Protein AF-A0A0M0JD81-F1 (afdb_monomer_lite)

Organism: NCBI:txid1460289

Foldseek 3Di:
DDDPDDPPDPADDQDPLQDADPVSCLPQAAPVSLVSLQVNFAADDQPAQVHKFWKFKDFDCHDDCSVVVLCCQAPVQDNLWHFTGWIGHNFKTFTDTADCDAFPVRDHSPCVPPVVVVVVVVVVVVVCVVDVVSVVVVVVVVVVPPPDDDDDDDDDDDDDDDDDDPDDPDPDPPPRTQMWTWDWAQDPVNGHTWIKTWSLPPPVVPDDPVQNPDVVRVVQFTKMWTWGDSHVQKIKIFIFGNNVVGSVPTGIMIIGTTD

Structure (mmCIF, N/CA/C/O backbone):
data_AF-A0A0M0JD81-F1
#
_entry.id   AF-A0A0M0JD81-F1
#
loop_
_atom_site.group_PDB
_atom_site.id
_atom_site.type_symbol
_atom_site.label_atom_id
_atom_site.label_alt_id
_atom_site.label_comp_id
_atom_site.label_asym_id
_atom_site.label_entity_id
_atom_site.label_seq_id
_atom_site.pdbx_PDB_ins_code
_atom_site.Cartn_x
_atom_site.Cartn_y
_atom_site.Cartn_z
_atom_site.occupancy
_atom_site.B_iso_or_equiv
_atom_site.auth_seq_id
_atom_site.auth_comp_id
_atom_site.auth_asym_id
_atom_site.auth_atom_id
_atom_site.pdbx_PDB_model_num
ATOM 1 N N . MET A 1 1 ? -14.192 -37.277 -4.641 1.00 42.03 1 MET A N 1
ATOM 2 C CA . MET A 1 1 ? -14.264 -35.865 -4.210 1.00 42.03 1 MET A CA 1
ATOM 3 C C . MET A 1 1 ? -13.196 -35.701 -3.147 1.00 42.03 1 MET A C 1
ATOM 5 O O . MET A 1 1 ? -13.291 -36.377 -2.138 1.00 42.03 1 MET A O 1
ATOM 9 N N . GLY A 1 2 ? -12.109 -34.987 -3.443 1.00 43.81 2 GLY A N 1
ATOM 10 C CA . GLY A 1 2 ? -11.013 -34.808 -2.489 1.00 43.81 2 GLY A CA 1
ATOM 11 C C . GLY A 1 2 ? -11.342 -33.657 -1.552 1.00 43.81 2 GLY A C 1
ATOM 12 O O . GLY A 1 2 ? -11.622 -32.561 -2.038 1.00 43.81 2 GLY A O 1
ATOM 13 N N . ASP A 1 3 ? -11.326 -33.913 -0.247 1.00 43.62 3 ASP A N 1
ATOM 14 C CA . ASP A 1 3 ? -11.437 -32.874 0.772 1.00 43.62 3 ASP A CA 1
ATOM 15 C C . ASP A 1 3 ? -10.314 -31.861 0.552 1.00 43.62 3 ASP A C 1
ATOM 17 O O . ASP A 1 3 ? -9.129 -32.147 0.738 1.00 43.62 3 ASP A O 1
ATOM 21 N N . GLY A 1 4 ? -10.689 -30.676 0.069 1.00 41.25 4 GLY A N 1
ATOM 22 C CA . GLY A 1 4 ? -9.779 -29.555 -0.088 1.00 41.25 4 GLY A CA 1
ATOM 23 C C . GLY A 1 4 ? -9.270 -29.161 1.290 1.00 41.25 4 GLY A C 1
ATOM 24 O O . GLY A 1 4 ? -9.956 -28.443 2.010 1.00 41.25 4 GLY A O 1
ATOM 25 N N . GLY A 1 5 ? -8.094 -29.671 1.661 1.00 40.34 5 GLY A N 1
ATOM 26 C CA . GLY A 1 5 ? -7.470 -29.438 2.956 1.00 40.34 5 GLY A CA 1
ATOM 27 C C . GLY A 1 5 ? -7.382 -27.946 3.260 1.00 40.34 5 GLY A C 1
ATOM 28 O O . GLY A 1 5 ? -6.551 -27.224 2.704 1.00 40.34 5 GLY A O 1
ATOM 29 N N . TYR A 1 6 ? -8.252 -27.478 4.151 1.00 46.00 6 TYR A N 1
ATOM 30 C CA . TYR A 1 6 ? -8.156 -26.148 4.722 1.00 46.00 6 TYR A CA 1
ATOM 31 C C . TYR A 1 6 ? -6.953 -26.140 5.662 1.00 46.00 6 TYR A C 1
ATOM 33 O O . TYR A 1 6 ? -6.995 -26.692 6.757 1.00 46.00 6 TYR A O 1
ATOM 41 N N . ILE A 1 7 ? -5.858 -25.511 5.233 1.00 46.59 7 ILE A N 1
ATOM 42 C CA . ILE A 1 7 ? -4.762 -25.178 6.144 1.00 46.59 7 ILE A CA 1
ATOM 43 C C . ILE A 1 7 ? -5.295 -24.101 7.090 1.00 46.59 7 ILE A C 1
ATOM 45 O O . ILE A 1 7 ? -5.398 -22.931 6.715 1.00 46.59 7 ILE A O 1
ATOM 49 N N . VAL A 1 8 ? -5.665 -24.508 8.302 1.00 54.81 8 VAL A N 1
ATOM 50 C CA . VAL A 1 8 ? -6.022 -23.596 9.389 1.00 54.81 8 VAL A CA 1
ATOM 51 C C . VAL A 1 8 ? -4.745 -22.862 9.788 1.00 54.81 8 VAL A C 1
ATOM 53 O O . VAL A 1 8 ? -3.823 -23.466 10.333 1.00 54.81 8 VAL A O 1
ATOM 56 N N . SER A 1 9 ? -4.642 -21.567 9.477 1.00 56.88 9 SER A N 1
ATOM 57 C CA . SER A 1 9 ? -3.534 -20.776 10.011 1.00 56.88 9 SER A CA 1
ATOM 58 C C . SER A 1 9 ? -3.743 -20.613 11.511 1.00 56.88 9 SER A C 1
ATOM 60 O O . SER A 1 9 ? -4.813 -20.172 11.932 1.00 56.88 9 SER A O 1
ATOM 62 N N . SER A 1 10 ? -2.728 -20.938 12.308 1.00 57.19 10 SER A N 1
ATOM 63 C CA . SER A 1 10 ? -2.712 -20.644 13.740 1.00 57.19 10 SER A CA 1
ATOM 64 C C . SER A 1 10 ? -2.983 -19.159 14.004 1.00 57.19 10 SER A C 1
ATOM 66 O O . SER A 1 10 ? -2.681 -18.307 13.160 1.00 57.19 10 SER A O 1
ATOM 68 N N . ALA A 1 11 ? -3.522 -18.844 15.185 1.00 62.81 11 ALA A N 1
ATOM 69 C CA . ALA A 1 11 ? -3.710 -17.464 15.619 1.00 62.81 11 ALA A CA 1
ATOM 70 C C . ALA A 1 11 ? -2.389 -16.682 15.497 1.00 62.81 11 ALA A C 1
ATOM 72 O O . ALA A 1 11 ? -1.324 -17.166 15.884 1.00 62.81 11 ALA A O 1
ATOM 73 N N . PHE A 1 12 ? -2.450 -15.491 14.901 1.00 59.44 12 PHE A N 1
ATOM 74 C CA . PHE A 1 12 ? -1.288 -14.623 14.755 1.00 59.44 12 PHE A CA 1
ATOM 75 C C . PHE A 1 12 ? -0.931 -14.007 16.110 1.00 59.44 12 PHE A C 1
ATOM 77 O O . PHE A 1 12 ? -1.732 -13.259 16.666 1.00 59.44 12 PHE A O 1
ATOM 84 N N . THR A 1 13 ? 0.274 -14.279 16.611 1.00 59.56 13 THR A N 1
ATOM 85 C CA . THR A 1 13 ? 0.830 -13.589 17.781 1.00 59.56 13 THR A CA 1
ATOM 86 C C . THR A 1 13 ? 1.597 -12.353 17.305 1.00 59.56 13 THR A C 1
ATOM 88 O O . THR A 1 13 ? 2.571 -12.517 16.561 1.00 59.56 13 THR A O 1
ATOM 91 N N . PRO A 1 14 ? 1.191 -11.128 17.689 1.00 61.44 14 PRO A N 1
ATOM 92 C CA . PRO A 1 14 ? 1.945 -9.922 17.371 1.00 61.44 14 PRO A CA 1
ATOM 93 C C . PRO A 1 14 ? 3.381 -10.036 17.886 1.00 61.44 14 PRO A C 1
ATOM 95 O O . PRO A 1 14 ? 3.610 -10.395 19.038 1.00 61.44 14 PRO A O 1
ATOM 98 N N . THR A 1 15 ? 4.355 -9.753 17.027 1.00 65.00 15 THR A N 1
ATOM 99 C CA . THR A 1 15 ? 5.776 -9.699 17.414 1.00 65.00 15 THR A CA 1
ATOM 100 C C . THR A 1 15 ? 6.210 -8.251 17.610 1.00 65.00 15 THR A C 1
ATOM 102 O O . THR A 1 15 ? 5.688 -7.387 16.910 1.00 65.00 15 THR A O 1
ATOM 105 N N . ASP A 1 16 ? 7.218 -7.999 18.448 1.00 59.91 16 ASP A N 1
ATOM 106 C CA . ASP A 1 16 ? 7.794 -6.675 18.777 1.00 59.91 16 ASP A CA 1
ATOM 107 C C . ASP A 1 16 ? 8.585 -6.009 17.620 1.00 59.91 16 ASP A C 1
ATOM 109 O O . ASP A 1 16 ? 9.619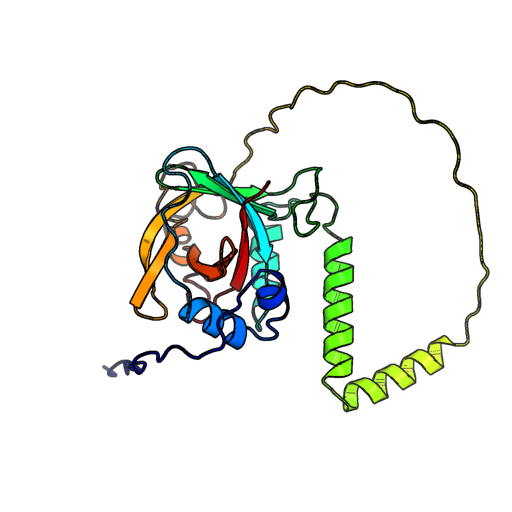 -5.381 17.798 1.00 59.91 16 ASP A O 1
ATOM 113 N N . THR A 1 17 ? 8.151 -6.216 16.375 1.00 67.94 17 THR A N 1
ATOM 114 C CA . THR A 1 17 ? 8.846 -5.769 15.152 1.00 67.94 17 THR A CA 1
ATOM 115 C C . THR A 1 17 ? 7.997 -4.823 14.307 1.00 67.94 17 THR A C 1
ATOM 117 O O . THR A 1 17 ? 8.186 -4.717 13.094 1.00 67.94 17 THR A O 1
ATOM 120 N N . SER A 1 18 ? 7.030 -4.148 14.929 1.00 86.00 18 SER A N 1
ATOM 121 C CA . SER A 1 18 ? 6.240 -3.117 14.255 1.00 86.00 18 SER A CA 1
ATOM 122 C C . SER A 1 18 ? 7.116 -1.895 13.971 1.00 86.00 18 SER A C 1
ATOM 124 O O . SER A 1 18 ? 7.713 -1.367 14.909 1.00 86.00 18 SER A O 1
ATOM 126 N N . PRO A 1 19 ? 7.194 -1.430 12.713 1.00 93.81 19 PRO A N 1
ATOM 127 C CA . PRO A 1 19 ? 7.845 -0.168 12.396 1.00 93.81 19 PRO A CA 1
ATOM 128 C C . PRO A 1 19 ? 7.236 0.981 13.204 1.00 93.81 19 PRO A C 1
ATOM 130 O O . PRO A 1 19 ? 6.038 0.997 13.466 1.00 93.81 19 PRO A O 1
ATOM 133 N N . ARG A 1 20 ? 8.052 1.963 13.573 1.00 94.56 20 ARG A N 1
ATOM 134 C CA . ARG A 1 20 ? 7.627 3.138 14.352 1.00 94.56 20 ARG A CA 1
ATOM 135 C C . ARG A 1 20 ? 7.500 4.398 13.508 1.00 94.56 20 ARG A C 1
ATOM 137 O O . ARG A 1 20 ? 6.871 5.361 13.934 1.00 94.56 20 ARG A O 1
ATOM 144 N N . CYS A 1 21 ? 8.084 4.395 12.315 1.00 95.75 21 CYS A N 1
ATOM 145 C CA . CYS A 1 21 ? 8.062 5.512 11.379 1.00 95.75 21 CYS A CA 1
ATOM 146 C C . CYS A 1 21 ? 8.209 5.029 9.928 1.00 95.75 21 CYS A C 1
ATOM 148 O O . CYS A 1 21 ? 8.402 3.837 9.660 1.00 95.75 21 CYS A O 1
ATOM 150 N N . LEU A 1 22 ? 8.123 5.967 8.981 1.00 96.19 22 LEU A N 1
ATOM 151 C CA . LEU A 1 22 ? 8.255 5.685 7.552 1.00 96.19 22 LEU A CA 1
ATOM 152 C C . LEU A 1 22 ? 9.633 5.109 7.212 1.00 96.19 22 LEU A C 1
ATOM 154 O O . LEU A 1 22 ? 9.728 4.162 6.435 1.00 96.19 22 LEU A O 1
ATOM 158 N N . GLU A 1 23 ? 10.694 5.652 7.803 1.00 95.12 23 GLU A N 1
ATOM 159 C CA . GLU A 1 23 ? 12.074 5.244 7.545 1.00 95.12 23 GLU A CA 1
ATOM 160 C C . GLU A 1 23 ? 12.261 3.755 7.862 1.00 95.12 23 GLU A C 1
ATOM 162 O O . GLU A 1 23 ? 12.793 3.010 7.040 1.00 95.12 23 GLU A O 1
ATOM 167 N N . GLU A 1 24 ? 11.732 3.283 8.993 1.00 94.69 24 GLU A N 1
ATOM 168 C CA . GLU A 1 24 ? 11.781 1.866 9.365 1.00 94.69 24 GLU A CA 1
ATOM 169 C C . GLU A 1 24 ? 11.006 0.983 8.370 1.00 94.69 24 GLU A C 1
ATOM 171 O O . GLU A 1 24 ? 11.530 -0.049 7.939 1.00 94.69 24 GLU A O 1
ATOM 176 N N . VAL A 1 25 ? 9.819 1.408 7.908 1.00 94.88 25 VAL A N 1
ATOM 177 C CA . VAL A 1 25 ? 9.064 0.701 6.849 1.00 94.88 25 VAL A CA 1
ATOM 178 C C . VAL A 1 25 ? 9.893 0.570 5.567 1.00 94.88 25 VAL A C 1
ATOM 180 O O . VAL A 1 25 ? 9.898 -0.483 4.925 1.00 94.88 25 VAL A O 1
ATOM 183 N N . MET A 1 26 ? 10.634 1.616 5.201 1.00 94.25 26 MET A N 1
ATOM 184 C CA . MET A 1 26 ? 11.468 1.637 3.996 1.00 94.25 26 MET A CA 1
ATOM 185 C C . MET A 1 26 ? 12.675 0.693 4.088 1.00 94.25 26 MET A C 1
ATOM 187 O O . MET A 1 26 ? 13.129 0.170 3.064 1.00 94.25 26 MET A O 1
ATOM 191 N N . THR A 1 27 ? 13.160 0.415 5.302 1.00 93.25 27 THR A N 1
ATOM 192 C CA . THR A 1 27 ? 14.261 -0.537 5.537 1.00 93.25 27 THR A CA 1
ATOM 193 C C . THR A 1 27 ? 13.839 -2.008 5.502 1.00 93.25 27 THR A C 1
ATOM 195 O O . THR A 1 27 ? 14.709 -2.884 5.454 1.00 93.25 27 THR A O 1
ATOM 198 N N . LEU A 1 28 ? 12.533 -2.309 5.471 1.00 91.94 28 LEU A N 1
ATOM 199 C CA . LEU A 1 28 ? 12.033 -3.683 5.376 1.00 91.94 28 LEU A CA 1
ATOM 200 C C . LEU A 1 28 ? 12.544 -4.346 4.088 1.00 91.94 28 LEU A C 1
ATOM 202 O O . LEU A 1 28 ? 12.344 -3.853 2.969 1.00 91.94 28 LEU A O 1
ATOM 206 N N . ARG A 1 29 ? 13.232 -5.480 4.248 1.00 89.06 29 ARG A N 1
ATOM 207 C CA . ARG A 1 29 ? 14.041 -6.085 3.178 1.00 89.06 29 ARG A CA 1
ATOM 208 C C . ARG A 1 29 ? 13.274 -7.092 2.345 1.00 89.06 29 ARG A C 1
ATOM 210 O O . ARG A 1 29 ? 13.482 -7.176 1.137 1.00 89.06 29 ARG A O 1
ATOM 217 N N . THR A 1 30 ? 12.385 -7.858 2.968 1.00 92.06 30 THR A N 1
ATOM 218 C CA . THR A 1 30 ? 11.661 -8.936 2.293 1.00 92.06 30 THR A CA 1
ATOM 219 C C . THR A 1 30 ? 10.159 -8.681 2.271 1.00 92.06 30 THR A C 1
ATOM 221 O O . THR A 1 30 ? 9.618 -7.918 3.068 1.00 92.06 30 THR A O 1
ATOM 224 N N . LYS A 1 31 ? 9.445 -9.368 1.368 1.00 93.06 31 LYS A N 1
ATOM 225 C CA . LYS A 1 31 ? 7.974 -9.368 1.385 1.00 93.06 31 LYS A CA 1
ATOM 226 C C . LYS A 1 31 ? 7.436 -9.911 2.715 1.00 93.06 31 LYS A C 1
ATOM 228 O O . LYS A 1 31 ? 6.415 -9.427 3.187 1.00 93.06 31 LYS A O 1
ATOM 233 N N . ALA A 1 32 ? 8.116 -10.890 3.314 1.00 92.38 32 ALA A N 1
ATOM 234 C CA . ALA A 1 32 ? 7.723 -11.453 4.601 1.00 92.38 32 ALA A CA 1
ATOM 235 C C . ALA A 1 32 ? 7.802 -10.409 5.725 1.00 92.38 32 ALA A C 1
ATOM 237 O O . ALA A 1 32 ? 6.882 -10.342 6.535 1.00 92.38 32 ALA A O 1
ATOM 238 N N . ASP A 1 33 ? 8.831 -9.556 5.728 1.00 93.31 33 ASP A N 1
ATOM 239 C CA . ASP A 1 33 ? 8.960 -8.474 6.713 1.00 93.31 33 ASP A CA 1
ATOM 240 C C . ASP A 1 33 ? 7.841 -7.441 6.556 1.00 93.31 33 ASP A C 1
ATOM 242 O O . ASP A 1 33 ? 7.216 -7.060 7.542 1.00 93.31 33 ASP A O 1
ATOM 246 N N . VAL A 1 34 ? 7.512 -7.061 5.314 1.00 94.94 34 VAL A N 1
ATOM 247 C CA . VAL A 1 34 ? 6.386 -6.151 5.041 1.00 94.94 34 VAL A CA 1
ATOM 248 C C . VAL A 1 34 ? 5.056 -6.760 5.478 1.00 94.94 34 VAL A C 1
ATOM 250 O O . VAL A 1 34 ? 4.257 -6.085 6.117 1.00 94.94 34 VAL A O 1
ATOM 253 N N . VAL A 1 35 ? 4.816 -8.041 5.186 1.00 94.38 35 VAL A N 1
ATOM 254 C CA . VAL A 1 35 ? 3.593 -8.733 5.617 1.00 94.38 35 VAL A CA 1
ATOM 255 C C . VAL A 1 35 ? 3.535 -8.871 7.141 1.00 94.38 35 VAL A C 1
ATOM 257 O O . VAL A 1 35 ? 2.454 -8.746 7.710 1.00 94.38 35 VAL A O 1
ATOM 260 N N . ARG A 1 36 ? 4.667 -9.099 7.820 1.00 93.75 36 ARG A N 1
ATOM 261 C CA . ARG A 1 36 ? 4.737 -9.141 9.289 1.00 93.75 36 ARG A CA 1
ATOM 262 C C . ARG A 1 36 ? 4.381 -7.780 9.891 1.00 93.75 36 ARG A C 1
ATOM 264 O O . ARG A 1 36 ? 3.486 -7.722 10.730 1.00 93.75 36 ARG A O 1
ATOM 271 N N . ALA A 1 37 ? 5.003 -6.704 9.406 1.00 95.12 37 ALA A N 1
ATOM 272 C CA . ALA A 1 37 ? 4.691 -5.335 9.816 1.00 95.12 37 ALA A CA 1
ATOM 273 C C . ALA A 1 37 ? 3.214 -4.992 9.562 1.00 95.12 37 ALA A C 1
ATOM 275 O O . ALA A 1 37 ? 2.520 -4.509 10.451 1.00 95.12 37 ALA A O 1
ATOM 276 N N . TRP A 1 38 ? 2.703 -5.332 8.376 1.00 96.38 38 TRP A N 1
ATOM 277 C CA . TRP A 1 38 ? 1.300 -5.139 8.014 1.00 96.38 38 TRP A CA 1
ATOM 278 C C . TRP A 1 38 ? 0.347 -5.894 8.949 1.00 96.38 38 TRP A C 1
ATOM 280 O O . TRP A 1 38 ? -0.635 -5.323 9.416 1.00 96.38 38 TRP A O 1
ATOM 290 N N . ARG A 1 39 ? 0.645 -7.159 9.284 1.00 95.12 39 ARG A N 1
ATOM 291 C CA . ARG A 1 39 ? -0.169 -7.950 10.223 1.00 95.12 39 ARG A CA 1
ATOM 292 C C . ARG A 1 39 ? -0.179 -7.344 11.620 1.00 95.12 39 ARG A C 1
ATOM 294 O O . ARG A 1 39 ? -1.204 -7.415 12.288 1.00 95.12 39 ARG A O 1
ATOM 301 N N . ASN A 1 40 ? 0.917 -6.739 12.061 1.00 94.44 40 ASN A N 1
ATOM 302 C CA . ASN A 1 40 ? 0.956 -6.038 13.340 1.00 94.44 40 ASN A CA 1
ATOM 303 C C . ASN A 1 40 ? 0.163 -4.722 13.340 1.00 94.44 40 ASN A C 1
ATOM 305 O O . ASN A 1 40 ? -0.297 -4.312 14.403 1.00 94.44 40 ASN A O 1
ATOM 309 N N . GLY A 1 41 ? -0.019 -4.093 12.178 1.00 95.62 41 GLY A N 1
ATOM 310 C CA . GLY A 1 41 ? -0.745 -2.834 12.050 1.00 95.62 41 GLY A CA 1
ATOM 311 C C . GLY A 1 41 ? -2.220 -2.911 12.457 1.00 95.62 41 GLY A C 1
ATOM 312 O O . GLY A 1 41 ? -2.818 -3.990 12.576 1.00 95.62 41 GLY A O 1
ATOM 313 N N . ALA A 1 42 ? -2.816 -1.737 12.639 1.00 96.44 42 ALA A N 1
ATOM 314 C CA . ALA A 1 42 ? -4.242 -1.564 12.888 1.00 96.44 42 ALA A CA 1
ATOM 315 C C . ALA A 1 42 ? -4.973 -1.169 11.598 1.00 96.44 42 ALA A C 1
ATOM 317 O O . ALA A 1 42 ? -4.371 -0.664 10.649 1.00 96.44 42 ALA A O 1
ATOM 318 N N . ALA A 1 43 ? -6.285 -1.399 11.540 1.00 97.12 43 ALA A N 1
ATOM 319 C CA . ALA A 1 43 ? -7.089 -0.738 10.519 1.00 97.12 43 ALA A CA 1
ATOM 320 C C . ALA A 1 43 ? -7.037 0.778 10.774 1.00 97.12 43 ALA A C 1
ATOM 322 O O . ALA A 1 43 ? -7.253 1.173 11.920 1.00 97.12 43 ALA A O 1
ATOM 323 N N . PRO A 1 44 ? -6.748 1.610 9.758 1.00 95.19 44 PRO A N 1
ATOM 324 C CA . PRO A 1 44 ? -6.821 3.051 9.935 1.00 95.19 44 PRO A CA 1
ATOM 325 C C . PRO A 1 44 ? -8.281 3.475 10.122 1.00 95.19 44 PRO A C 1
ATOM 327 O O . PRO A 1 44 ? -9.208 2.752 9.732 1.00 95.19 44 PRO A O 1
ATOM 330 N N . GLU A 1 45 ? -8.489 4.679 10.645 1.00 93.19 45 GLU A N 1
ATOM 331 C CA . GLU A 1 45 ? -9.765 5.370 10.460 1.00 93.19 45 GLU A CA 1
ATOM 332 C C . GLU A 1 45 ? -10.054 5.522 8.960 1.00 93.19 45 GLU A C 1
ATOM 334 O O . GLU A 1 45 ? -9.132 5.572 8.142 1.00 93.19 45 GLU A O 1
ATOM 339 N N . LEU A 1 46 ? -11.333 5.544 8.572 1.00 88.69 46 LEU A N 1
ATOM 340 C CA . LEU A 1 46 ? -11.696 5.703 7.164 1.00 88.69 46 LEU A CA 1
ATOM 341 C C . LEU A 1 46 ? -11.223 7.083 6.677 1.00 88.69 46 LEU A C 1
ATOM 343 O O . LEU A 1 46 ? -11.778 8.091 7.118 1.00 88.69 46 LEU A O 1
ATOM 347 N N . PRO A 1 47 ? -10.239 7.154 5.765 1.00 81.38 47 PRO A N 1
ATOM 348 C CA . PRO A 1 47 ? -9.763 8.433 5.262 1.00 81.38 47 PRO A CA 1
ATOM 349 C C . PRO A 1 47 ? -10.843 9.084 4.397 1.00 81.38 47 PRO A C 1
ATOM 351 O O . PRO A 1 47 ? -11.606 8.400 3.709 1.00 81.38 47 PRO A O 1
ATOM 354 N N . GLY A 1 48 ? -10.883 10.412 4.383 1.00 79.00 48 GLY A N 1
ATOM 355 C CA . GLY A 1 48 ? -11.781 11.154 3.503 1.00 79.00 48 GLY A CA 1
ATOM 356 C C . GLY A 1 48 ? -13.168 11.455 4.082 1.00 79.00 48 GLY A C 1
ATOM 357 O O . GLY A 1 48 ? -14.028 11.944 3.349 1.00 79.00 48 GLY A O 1
ATOM 358 N N . GLN A 1 49 ? -13.421 11.153 5.363 1.00 78.94 49 GLN A N 1
ATOM 359 C CA . GLN A 1 49 ? -14.736 11.359 5.988 1.00 78.94 49 GLN A CA 1
ATOM 360 C C . GLN A 1 49 ? -15.142 12.837 6.061 1.00 78.94 49 GLN A C 1
ATOM 362 O O . GLN A 1 49 ? -16.285 13.161 5.748 1.00 78.94 49 GLN A O 1
ATOM 367 N N . ALA A 1 50 ? -14.216 13.723 6.442 1.00 77.94 50 ALA A N 1
ATOM 368 C CA . ALA A 1 50 ? -14.488 15.157 6.574 1.00 77.94 50 ALA A CA 1
ATOM 369 C C . ALA A 1 50 ? -14.230 15.940 5.276 1.00 77.94 50 ALA A C 1
ATOM 371 O O . ALA A 1 50 ? -14.966 16.863 4.941 1.00 77.94 50 ALA A O 1
ATOM 372 N N . GLN A 1 51 ? -13.176 15.580 4.547 1.00 85.19 51 GLN A N 1
ATOM 373 C CA . GLN A 1 51 ? -12.754 16.232 3.308 1.00 85.19 51 GLN A CA 1
ATOM 374 C C . GLN A 1 51 ? -11.893 15.276 2.490 1.00 85.19 51 GLN A C 1
ATOM 376 O O . GLN A 1 51 ? -11.387 14.303 3.036 1.00 85.19 51 GLN A O 1
ATOM 381 N N . ALA A 1 52 ? -11.681 15.562 1.206 1.00 88.88 52 ALA A N 1
ATOM 382 C CA . ALA A 1 52 ? -10.796 14.746 0.384 1.00 88.88 52 ALA A CA 1
ATOM 383 C C . ALA A 1 52 ? -9.373 14.703 0.970 1.00 88.88 52 ALA A C 1
ATOM 385 O O . ALA A 1 52 ? -8.764 15.743 1.218 1.00 88.88 52 ALA A O 1
ATOM 386 N N . GLU A 1 53 ? -8.828 13.502 1.156 1.00 93.06 53 GLU A N 1
ATOM 387 C CA . GLU A 1 53 ? -7.485 13.307 1.700 1.00 93.06 53 GLU A CA 1
ATOM 388 C C . GLU A 1 53 ? -6.541 12.767 0.637 1.00 93.06 53 GLU A C 1
ATOM 390 O O . GLU A 1 53 ? -6.800 11.750 -0.012 1.00 93.06 53 GLU A O 1
ATOM 395 N N . VAL A 1 54 ? -5.421 13.457 0.456 1.00 93.50 54 VAL A N 1
ATOM 396 C CA . VAL A 1 54 ? -4.425 13.124 -0.554 1.00 93.50 54 VAL A CA 1
ATOM 397 C C . VAL A 1 54 ? -3.293 12.352 0.103 1.00 93.50 54 VAL A C 1
ATOM 399 O O . VAL A 1 54 ? -2.738 12.775 1.110 1.00 93.50 54 VAL A O 1
ATOM 402 N N . TYR A 1 55 ? -2.934 11.223 -0.496 1.00 96.12 55 TYR A N 1
ATOM 403 C CA . TYR A 1 55 ? -1.813 10.398 -0.078 1.00 96.12 55 TYR A CA 1
ATOM 404 C C . TYR A 1 55 ? -0.808 10.280 -1.213 1.00 96.12 55 TYR A C 1
ATOM 406 O O . TYR A 1 55 ? -1.166 10.030 -2.374 1.00 96.12 55 TYR A O 1
ATOM 414 N N . ASP A 1 56 ? 0.457 10.424 -0.857 1.00 96.25 56 ASP A N 1
ATOM 415 C CA . ASP A 1 56 ? 1.581 10.033 -1.685 1.00 96.25 56 ASP A CA 1
ATOM 416 C C . ASP A 1 56 ? 1.888 8.558 -1.451 1.00 96.25 56 ASP A C 1
ATOM 418 O O . ASP A 1 56 ? 1.754 8.043 -0.343 1.00 96.25 56 ASP A O 1
ATOM 422 N N . GLY A 1 57 ? 2.271 7.854 -2.510 1.00 95.88 57 GLY A N 1
ATOM 423 C CA . GLY A 1 57 ? 2.480 6.417 -2.475 1.00 95.88 57 GLY A CA 1
ATOM 424 C C . GLY A 1 57 ? 3.660 5.953 -3.301 1.00 95.88 57 GLY A C 1
ATOM 425 O O . GLY A 1 57 ? 4.046 6.599 -4.277 1.00 95.88 57 GLY A O 1
ATOM 426 N N . MET A 1 58 ? 4.204 4.804 -2.912 1.00 94.88 58 MET A N 1
ATOM 427 C CA . MET A 1 58 ? 5.291 4.128 -3.611 1.00 94.88 58 MET A CA 1
ATOM 428 C C . MET A 1 58 ? 5.133 2.608 -3.520 1.00 94.88 58 MET A C 1
ATOM 430 O O . MET A 1 58 ? 4.736 2.064 -2.489 1.00 94.88 58 MET A O 1
ATOM 434 N N . LEU A 1 59 ? 5.448 1.911 -4.615 1.00 93.62 59 LEU A N 1
ATOM 435 C CA . LEU A 1 59 ? 5.501 0.451 -4.636 1.00 93.62 59 LEU A CA 1
ATOM 436 C C . LEU A 1 59 ? 6.736 -0.045 -3.880 1.00 93.62 59 LEU A C 1
ATOM 438 O O . LEU A 1 59 ? 7.873 0.290 -4.227 1.00 93.62 59 LEU A O 1
ATOM 442 N N . LEU A 1 60 ? 6.521 -0.916 -2.897 1.00 92.75 60 LEU A N 1
ATOM 443 C CA . LEU A 1 60 ? 7.601 -1.617 -2.221 1.00 92.75 60 LEU A CA 1
ATOM 444 C C . LEU A 1 60 ? 7.978 -2.803 -3.107 1.00 92.75 60 LEU A C 1
ATOM 446 O O . LEU A 1 60 ? 7.282 -3.814 -3.150 1.00 92.75 60 LEU A O 1
ATOM 450 N N . HIS A 1 61 ? 9.076 -2.680 -3.853 1.00 89.19 61 HIS A N 1
ATOM 451 C CA . HIS A 1 61 ? 9.538 -3.732 -4.760 1.00 89.19 61 HIS A CA 1
ATOM 452 C C . HIS A 1 61 ? 10.116 -4.905 -3.956 1.00 89.19 61 HIS A C 1
ATOM 454 O O . HIS A 1 61 ? 11.329 -5.039 -3.785 1.00 89.19 61 HIS A O 1
ATOM 460 N N . ARG A 1 62 ? 9.219 -5.714 -3.386 1.00 89.94 62 ARG A N 1
ATOM 461 C CA . ARG A 1 62 ? 9.508 -6.826 -2.483 1.00 89.94 62 ARG A CA 1
ATOM 462 C C . ARG A 1 62 ? 8.738 -8.063 -2.937 1.00 89.94 62 ARG A C 1
ATOM 464 O O . ARG A 1 62 ? 7.527 -8.020 -3.141 1.00 89.94 62 ARG A O 1
ATOM 471 N N . GLY A 1 63 ? 9.444 -9.186 -3.042 1.00 84.56 63 GLY A N 1
ATOM 472 C CA . GLY A 1 63 ? 8.883 -10.465 -3.480 1.00 84.56 63 GLY A CA 1
ATOM 473 C C . GLY A 1 63 ? 8.994 -10.710 -4.985 1.00 84.56 63 GLY A C 1
ATOM 474 O O . GLY A 1 63 ? 9.300 -9.818 -5.772 1.00 84.56 63 GLY A O 1
ATOM 475 N N . VAL A 1 64 ? 8.743 -11.959 -5.377 1.00 82.50 64 VAL A N 1
ATOM 476 C CA . VAL A 1 64 ? 8.994 -12.461 -6.739 1.00 82.50 64 VAL A CA 1
ATOM 477 C C . VAL A 1 64 ? 8.118 -11.809 -7.810 1.00 82.50 64 VAL A C 1
ATOM 479 O O . VAL A 1 64 ? 8.551 -11.661 -8.946 1.00 82.50 64 VAL A O 1
ATOM 482 N N . LEU A 1 65 ? 6.912 -11.367 -7.447 1.00 80.06 65 LEU A N 1
ATOM 483 C CA . LEU A 1 65 ? 5.984 -10.715 -8.373 1.00 80.06 65 LEU A CA 1
ATOM 484 C C . LEU A 1 65 ? 6.090 -9.188 -8.403 1.00 80.06 65 LEU A C 1
ATOM 486 O O . LEU A 1 65 ? 5.297 -8.543 -9.093 1.00 80.06 65 LEU A O 1
ATOM 490 N N . ALA A 1 66 ? 7.047 -8.587 -7.693 1.00 81.12 66 ALA A N 1
ATOM 491 C CA . ALA A 1 66 ? 7.216 -7.136 -7.712 1.00 81.12 66 ALA A CA 1
ATOM 492 C C . ALA A 1 66 ? 7.383 -6.563 -9.139 1.00 81.12 66 ALA A C 1
ATOM 494 O O . ALA A 1 66 ? 6.684 -5.597 -9.447 1.00 81.12 66 ALA A O 1
ATOM 495 N N . PRO A 1 67 ? 8.183 -7.165 -10.050 1.00 81.88 67 PRO A N 1
ATOM 496 C CA . PRO A 1 67 ? 8.308 -6.664 -11.422 1.00 81.88 67 PRO A CA 1
ATOM 497 C C . PRO A 1 67 ? 6.988 -6.709 -12.199 1.00 81.88 67 PRO A C 1
ATOM 499 O O . PRO A 1 67 ? 6.600 -5.722 -12.817 1.00 81.88 67 PRO A O 1
ATOM 502 N N . ALA A 1 68 ? 6.256 -7.824 -12.115 1.00 81.00 68 ALA A N 1
ATOM 503 C CA . ALA A 1 68 ? 4.962 -7.970 -12.782 1.00 81.00 68 ALA A CA 1
ATOM 504 C C . ALA A 1 68 ? 3.930 -6.969 -12.238 1.00 81.00 68 ALA A C 1
ATOM 506 O O . ALA A 1 68 ? 3.195 -6.344 -12.997 1.00 81.00 68 ALA A O 1
ATOM 507 N N . SER A 1 69 ? 3.914 -6.762 -10.922 1.00 78.69 69 SER A N 1
ATOM 508 C CA . SER A 1 69 ? 2.994 -5.827 -10.264 1.00 78.69 69 SER A CA 1
ATOM 509 C C . SER A 1 69 ? 3.300 -4.375 -10.623 1.00 78.69 69 SER A C 1
ATOM 511 O O . SER A 1 69 ? 2.383 -3.589 -10.862 1.00 78.69 69 SER A O 1
ATOM 513 N N . SER A 1 70 ? 4.588 -4.034 -10.713 1.00 80.31 70 SER A N 1
ATOM 514 C CA . SER A 1 70 ? 5.068 -2.736 -11.184 1.00 80.31 70 SER A CA 1
ATOM 515 C C . SER A 1 70 ? 4.668 -2.499 -12.642 1.00 80.31 70 SER A C 1
ATOM 517 O O . SER A 1 70 ? 4.074 -1.468 -12.959 1.00 80.31 70 SER A O 1
ATOM 519 N N . PHE A 1 71 ? 4.864 -3.501 -13.508 1.00 82.31 71 PHE A N 1
ATOM 520 C CA . PHE A 1 71 ? 4.427 -3.451 -14.902 1.00 82.31 71 PHE A CA 1
ATOM 521 C C . PHE A 1 71 ? 2.917 -3.213 -15.019 1.00 82.31 71 PHE A C 1
ATOM 523 O O . PHE A 1 71 ? 2.498 -2.280 -15.696 1.00 82.31 71 PHE A O 1
ATOM 530 N N . ILE A 1 72 ? 2.090 -3.993 -14.318 1.00 79.06 72 ILE A N 1
ATOM 531 C CA . ILE A 1 72 ? 0.630 -3.820 -14.348 1.00 79.06 72 ILE A CA 1
ATOM 532 C C . ILE A 1 72 ? 0.249 -2.412 -13.864 1.00 79.06 72 ILE A C 1
ATOM 534 O O . ILE A 1 72 ? -0.511 -1.705 -14.528 1.00 79.06 72 ILE A O 1
ATOM 538 N N . THR A 1 73 ? 0.835 -1.966 -12.752 1.00 77.44 73 THR A N 1
ATOM 539 C CA . THR A 1 73 ? 0.518 -0.667 -12.144 1.00 77.44 73 THR A CA 1
ATOM 540 C C . THR A 1 73 ? 0.902 0.512 -13.037 1.00 77.44 73 THR A C 1
ATOM 542 O O . THR A 1 73 ? 0.146 1.474 -13.138 1.00 77.44 73 THR A O 1
ATOM 545 N N . HIS A 1 74 ? 2.062 0.461 -13.691 1.00 75.94 74 HIS A N 1
ATOM 546 C CA . HIS A 1 74 ? 2.613 1.599 -14.436 1.00 75.94 74 HIS A CA 1
ATOM 547 C C . HIS A 1 74 ? 2.396 1.540 -15.947 1.00 75.94 74 HIS A C 1
ATOM 549 O O . HIS A 1 74 ? 2.516 2.562 -16.617 1.00 75.94 74 HIS A O 1
ATOM 555 N N . ARG A 1 75 ? 2.116 0.365 -16.514 1.00 75.44 75 ARG A N 1
ATOM 556 C CA . ARG A 1 75 ? 1.910 0.205 -17.961 1.00 75.44 75 ARG A CA 1
ATOM 557 C C . ARG A 1 75 ? 0.466 -0.081 -18.319 1.00 75.44 75 ARG A C 1
ATOM 559 O O . ARG A 1 75 ? 0.020 0.411 -19.348 1.00 75.44 75 ARG A O 1
ATOM 566 N N . LEU A 1 76 ? -0.261 -0.830 -17.487 1.00 74.62 76 LEU A N 1
ATOM 567 C CA . LEU A 1 76 ? -1.643 -1.195 -17.799 1.00 74.62 76 LEU A CA 1
ATOM 568 C C . LEU A 1 76 ? -2.667 -0.236 -17.192 1.00 74.62 76 LEU A C 1
ATOM 570 O O . LEU A 1 76 ? -3.643 0.088 -17.858 1.00 74.62 76 LEU A O 1
ATOM 574 N N . PHE A 1 77 ? -2.468 0.233 -15.956 1.00 73.88 77 PHE A N 1
ATOM 575 C CA . PHE A 1 77 ? -3.458 1.112 -15.310 1.00 73.88 77 PHE A CA 1
ATOM 576 C C . PHE A 1 77 ? -3.391 2.563 -15.748 1.00 73.88 77 PHE A C 1
ATOM 578 O O . PHE A 1 77 ? -4.402 3.254 -15.710 1.00 73.88 77 PHE A O 1
ATOM 585 N N . ALA A 1 78 ? -2.216 3.030 -16.148 1.00 71.56 78 ALA A N 1
ATOM 586 C CA . ALA A 1 78 ? -2.059 4.368 -16.679 1.00 71.56 78 ALA A CA 1
ATOM 587 C C . ALA A 1 78 ? -0.886 4.368 -17.661 1.00 71.56 78 ALA A C 1
ATOM 589 O O . ALA A 1 78 ? 0.241 4.674 -17.265 1.00 71.56 78 ALA A O 1
ATOM 590 N N . PRO A 1 79 ? -1.117 3.986 -18.931 1.00 71.50 79 PRO A N 1
ATOM 591 C CA . PRO A 1 79 ? -0.078 4.024 -19.949 1.00 71.50 79 PRO A CA 1
ATOM 592 C C . PRO A 1 79 ? 0.630 5.383 -19.927 1.00 71.50 79 PRO A C 1
ATOM 594 O O . PRO A 1 79 ? -0.020 6.427 -19.907 1.00 71.50 79 PRO A O 1
ATOM 597 N N . PHE A 1 80 ? 1.963 5.361 -19.890 1.00 72.88 80 PHE A N 1
ATOM 598 C CA . PHE A 1 80 ? 2.822 6.554 -19.860 1.00 72.88 80 PHE A CA 1
ATOM 599 C C . PHE A 1 80 ? 2.743 7.416 -18.589 1.00 72.88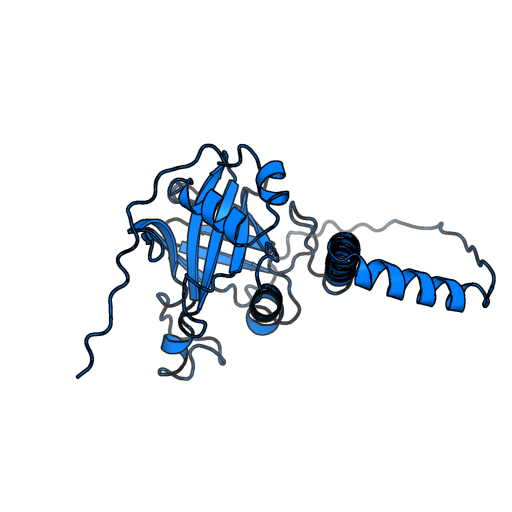 80 PHE A C 1
ATOM 601 O O . PHE A 1 80 ? 3.323 8.500 -18.557 1.00 72.88 80 PHE A O 1
ATOM 608 N N . ARG A 1 81 ? 2.084 6.957 -17.516 1.00 80.56 81 ARG A N 1
ATOM 609 C CA . ARG A 1 81 ? 2.021 7.682 -16.239 1.00 80.56 81 ARG A CA 1
ATOM 610 C C . ARG A 1 81 ? 2.428 6.780 -15.075 1.00 80.56 81 ARG A C 1
ATOM 612 O O . ARG A 1 81 ? 2.090 5.602 -15.004 1.00 80.56 81 ARG A O 1
ATOM 619 N N . ARG A 1 82 ? 3.147 7.344 -14.104 1.00 84.62 82 ARG A N 1
ATOM 620 C CA . ARG A 1 82 ? 3.539 6.621 -12.887 1.00 84.62 82 ARG A CA 1
ATOM 621 C C . ARG A 1 82 ? 2.504 6.772 -11.793 1.00 84.62 82 ARG A C 1
ATOM 623 O O . ARG A 1 82 ? 2.015 7.869 -11.563 1.00 84.62 82 ARG A O 1
ATOM 630 N N . TRP A 1 83 ? 2.205 5.683 -11.094 1.00 90.44 83 TRP A N 1
ATOM 631 C CA . TRP A 1 83 ? 1.384 5.729 -9.893 1.00 90.44 83 TRP A CA 1
ATOM 632 C C . TRP A 1 83 ? 2.153 6.465 -8.800 1.00 90.44 83 TRP A C 1
ATOM 634 O O . TRP A 1 83 ? 3.319 6.151 -8.564 1.00 90.44 83 TRP A O 1
ATOM 644 N N . ARG A 1 84 ? 1.506 7.441 -8.164 1.00 92.44 84 ARG A N 1
ATOM 645 C CA . ARG A 1 84 ? 2.129 8.300 -7.147 1.00 92.44 84 ARG A CA 1
ATOM 646 C C . ARG A 1 84 ? 1.380 8.340 -5.826 1.00 92.44 84 ARG A C 1
ATOM 648 O O . ARG A 1 84 ? 1.765 9.118 -4.959 1.00 92.44 84 ARG A O 1
ATOM 655 N N . GLY A 1 85 ? 0.298 7.577 -5.695 1.00 94.56 85 GLY A N 1
ATOM 656 C CA . GLY A 1 85 ? -0.517 7.534 -4.486 1.00 94.56 85 GLY A CA 1
ATOM 657 C C . GLY A 1 85 ? -2.013 7.482 -4.768 1.00 94.56 85 GLY A C 1
ATOM 658 O O . GLY A 1 85 ? -2.454 6.994 -5.813 1.00 94.56 85 GLY A O 1
ATOM 659 N N . LYS A 1 86 ? -2.809 7.960 -3.817 1.00 95.25 86 LYS A N 1
ATOM 660 C CA . LYS A 1 86 ? -4.275 7.865 -3.847 1.00 95.25 86 LYS A CA 1
ATOM 661 C C . LYS A 1 86 ? -4.905 9.149 -3.319 1.00 95.25 86 LYS A C 1
ATOM 663 O O . LYS A 1 86 ? -4.267 9.882 -2.572 1.00 95.25 86 LYS A O 1
ATOM 668 N N . VAL A 1 87 ? -6.135 9.425 -3.727 1.00 94.19 87 VAL A N 1
ATOM 669 C CA . VAL A 1 87 ? -7.015 10.385 -3.047 1.00 94.19 87 VAL A CA 1
ATOM 670 C C . VAL A 1 87 ? -8.175 9.600 -2.466 1.00 94.19 87 VAL A C 1
ATOM 672 O O . VAL A 1 87 ? -8.721 8.745 -3.164 1.00 94.19 87 VAL A O 1
ATOM 675 N N . PHE A 1 88 ? -8.533 9.885 -1.222 1.00 94.12 88 PHE A N 1
ATOM 676 C CA . PHE A 1 88 ? -9.687 9.314 -0.542 1.00 94.12 88 PHE A CA 1
ATOM 677 C C . PHE A 1 88 ? -10.794 10.354 -0.393 1.00 94.12 88 PHE A C 1
ATOM 679 O O . PHE A 1 88 ? -10.531 11.534 -0.176 1.00 94.12 88 PHE A O 1
ATOM 686 N N . PHE A 1 89 ? -12.027 9.881 -0.507 1.00 91.62 89 PHE A N 1
ATOM 687 C CA . PHE A 1 89 ? -13.278 10.601 -0.295 1.00 91.62 89 PHE A CA 1
ATOM 688 C C . PHE A 1 89 ? -14.146 9.773 0.667 1.00 91.62 89 PHE A C 1
ATOM 690 O O . PHE A 1 89 ? -13.815 8.625 0.959 1.00 91.62 89 PHE A O 1
ATOM 697 N N . THR A 1 90 ? -15.294 10.299 1.094 1.00 87.25 90 THR A N 1
ATOM 698 C CA . THR A 1 90 ? -16.126 9.737 2.178 1.00 87.25 90 THR A CA 1
ATOM 699 C C . THR A 1 90 ? -16.417 8.231 2.086 1.00 87.25 90 THR A C 1
ATOM 701 O O . THR A 1 90 ? -16.488 7.563 3.112 1.00 87.25 90 THR A O 1
ATOM 704 N N . SER A 1 91 ? -16.581 7.670 0.885 1.00 86.06 91 SER A N 1
ATOM 705 C CA . SER A 1 91 ? -16.902 6.244 0.677 1.00 86.06 91 SER A CA 1
ATOM 706 C C . SER A 1 91 ? -15.982 5.535 -0.324 1.00 86.06 91 SER A C 1
ATOM 708 O O . SER A 1 91 ? -16.260 4.420 -0.778 1.00 86.06 91 SER A O 1
ATOM 710 N N . GLY A 1 92 ? -14.873 6.165 -0.706 1.00 91.75 92 GLY A N 1
ATOM 711 C CA . GLY A 1 92 ? -14.060 5.665 -1.804 1.00 91.75 92 GLY A CA 1
ATOM 712 C C . GLY A 1 92 ? -12.834 6.502 -2.081 1.00 91.75 92 GLY A C 1
ATOM 713 O O . GLY A 1 92 ? -12.294 7.179 -1.213 1.00 91.75 92 GLY A O 1
ATOM 714 N N . GLY A 1 93 ? -12.362 6.430 -3.311 1.00 92.25 93 GLY A N 1
ATOM 715 C CA . GLY A 1 93 ? -11.175 7.151 -3.714 1.00 92.25 93 GLY A CA 1
ATOM 716 C C . GLY A 1 93 ? -10.773 6.828 -5.133 1.00 92.25 93 GLY A C 1
ATOM 717 O O . GLY A 1 93 ? -11.462 6.108 -5.855 1.00 92.25 93 GLY A O 1
ATOM 718 N N . CYS A 1 94 ? -9.636 7.373 -5.535 1.00 91.81 94 CYS A N 1
ATOM 719 C CA . CYS A 1 94 ? -9.058 7.096 -6.835 1.00 91.81 94 CYS A CA 1
ATOM 720 C C . CYS A 1 94 ? -7.531 7.059 -6.779 1.00 91.81 94 CYS A C 1
ATOM 722 O O . CYS A 1 94 ? -6.887 7.697 -5.941 1.00 91.81 94 CYS A O 1
ATOM 724 N N . ASN A 1 95 ? -6.933 6.281 -7.679 1.00 91.94 95 ASN A N 1
ATOM 725 C CA . ASN A 1 95 ? -5.485 6.273 -7.849 1.00 91.94 95 ASN A CA 1
ATOM 726 C C . ASN A 1 95 ? -5.003 7.575 -8.505 1.00 91.94 95 ASN A C 1
ATOM 728 O O . ASN A 1 95 ? -5.589 8.064 -9.472 1.00 91.94 95 ASN A O 1
ATOM 732 N N . ARG A 1 96 ? -3.880 8.096 -8.005 1.00 90.44 96 ARG A N 1
ATOM 733 C CA . ARG A 1 96 ? -3.169 9.242 -8.577 1.00 90.44 96 ARG A CA 1
ATOM 734 C C . ARG A 1 96 ? -2.051 8.739 -9.480 1.00 90.44 96 ARG A C 1
ATOM 736 O O . ARG A 1 96 ? -1.214 7.945 -9.045 1.00 90.44 96 ARG A O 1
ATOM 743 N N . PHE A 1 97 ? -2.001 9.251 -10.706 1.00 87.81 97 PHE A N 1
ATOM 744 C CA . PHE A 1 97 ? -0.948 8.951 -11.672 1.00 87.81 97 PHE A CA 1
ATOM 745 C C . PHE A 1 97 ? -0.351 10.239 -12.261 1.00 87.81 97 PHE A C 1
ATOM 747 O O . PHE A 1 97 ? -1.083 11.193 -12.508 1.00 87.81 97 PHE A O 1
ATOM 754 N N . GLY A 1 98 ? 0.955 10.251 -12.534 1.00 84.19 98 GLY A N 1
ATOM 755 C CA . GLY A 1 98 ? 1.656 11.341 -13.222 1.00 84.19 98 GLY A CA 1
ATOM 756 C C . GLY A 1 98 ? 1.921 12.582 -12.361 1.00 84.19 98 GLY A C 1
ATOM 757 O O . GLY A 1 98 ? 2.172 12.484 -11.163 1.00 84.19 98 GLY A O 1
ATOM 758 N N . GLY A 1 99 ? 1.881 13.760 -12.983 1.00 76.38 99 GLY A N 1
ATOM 759 C CA . GLY A 1 99 ? 2.145 15.054 -12.349 1.00 76.38 99 GLY A CA 1
ATOM 760 C C . GLY A 1 99 ? 3.598 15.523 -12.466 1.00 76.38 99 GLY A C 1
ATOM 761 O O . GLY A 1 99 ? 4.536 14.726 -12.412 1.00 76.38 99 GLY A O 1
ATOM 762 N N . ASN A 1 100 ? 3.752 16.838 -12.616 1.00 78.00 100 ASN A N 1
ATOM 763 C CA . ASN A 1 100 ? 5.042 17.501 -12.838 1.00 78.00 100 ASN A CA 1
ATOM 764 C C . ASN A 1 100 ? 5.820 17.728 -11.535 1.00 78.00 100 ASN A C 1
ATOM 766 O O . ASN A 1 100 ? 7.038 17.859 -11.555 1.00 78.00 100 ASN A O 1
ATOM 770 N N . VAL A 1 101 ? 5.119 17.723 -10.400 1.00 81.50 101 VAL A N 1
ATOM 771 C CA . VAL A 1 101 ? 5.716 17.865 -9.071 1.00 81.50 101 VAL A CA 1
ATOM 772 C C . VAL A 1 101 ? 5.995 16.476 -8.490 1.00 81.50 101 VAL A C 1
ATOM 774 O O . VAL A 1 101 ? 5.058 15.660 -8.460 1.00 81.50 101 VAL A O 1
ATOM 777 N N . PRO A 1 102 ? 7.226 16.186 -8.026 1.00 86.75 102 PRO A N 1
ATOM 778 C CA . PRO A 1 102 ? 7.532 14.929 -7.353 1.00 86.75 102 PRO A CA 1
ATOM 779 C C . PRO A 1 102 ? 6.632 14.738 -6.136 1.00 86.75 102 PRO A C 1
ATOM 781 O O . PRO A 1 102 ? 6.286 15.689 -5.442 1.00 86.75 102 PRO A O 1
ATOM 784 N N . ASN A 1 103 ? 6.215 13.499 -5.893 1.00 91.62 103 ASN A N 1
ATOM 785 C CA . ASN A 1 103 ? 5.607 13.146 -4.613 1.00 91.62 103 ASN A CA 1
ATOM 786 C C . ASN A 1 103 ? 6.691 13.024 -3.521 1.00 91.62 103 ASN A C 1
ATOM 788 O O . ASN A 1 103 ? 7.884 13.096 -3.823 1.00 91.62 103 ASN A O 1
ATOM 792 N N . ARG A 1 104 ? 6.305 12.772 -2.267 1.00 92.00 104 ARG A N 1
ATOM 793 C CA . ARG A 1 104 ? 7.232 12.581 -1.131 1.00 92.00 104 ARG A CA 1
ATOM 794 C C . ARG A 1 104 ? 8.300 11.496 -1.343 1.00 92.00 104 ARG A C 1
ATOM 796 O O . ARG A 1 104 ? 9.323 11.497 -0.671 1.00 92.00 104 ARG A O 1
ATOM 803 N N . PHE A 1 105 ? 8.089 10.591 -2.297 1.00 90.62 105 PHE A N 1
ATOM 804 C CA . PHE A 1 105 ? 9.031 9.538 -2.685 1.00 90.62 105 PHE A CA 1
ATOM 805 C C . PHE A 1 105 ? 9.841 9.878 -3.951 1.00 90.62 105 PHE A C 1
ATOM 807 O O . PHE A 1 105 ? 10.484 9.001 -4.524 1.00 90.62 105 PHE A O 1
ATOM 814 N N . GLY A 1 106 ? 9.783 11.123 -4.434 1.00 87.50 106 GLY A N 1
ATOM 815 C CA . GLY A 1 106 ? 10.477 11.568 -5.645 1.00 87.50 106 GLY A CA 1
ATOM 816 C C . GLY A 1 106 ? 9.851 11.081 -6.959 1.00 87.50 106 GLY A C 1
ATOM 817 O O . GLY A 1 106 ? 10.478 11.176 -8.012 1.00 87.50 106 GLY A O 1
ATOM 818 N N . ILE A 1 107 ? 8.627 10.540 -6.943 1.00 83.38 107 ILE A N 1
ATOM 819 C CA . ILE A 1 107 ? 7.970 10.013 -8.148 1.00 83.38 107 ILE A CA 1
ATOM 820 C C . ILE A 1 107 ? 7.339 11.162 -8.945 1.00 83.38 107 ILE A C 1
ATOM 822 O O . ILE A 1 107 ? 6.415 11.817 -8.462 1.00 83.38 107 ILE A O 1
ATOM 826 N N . THR A 1 108 ? 7.792 11.355 -10.188 1.00 77.69 108 THR A N 1
ATOM 827 C CA . THR A 1 108 ? 7.224 12.291 -11.180 1.00 77.69 108 THR A CA 1
ATOM 828 C C . THR A 1 108 ? 6.668 11.555 -12.408 1.00 77.69 108 THR A C 1
ATOM 830 O O . THR A 1 108 ? 6.881 10.349 -12.584 1.00 77.69 108 THR A O 1
ATOM 833 N N . SER A 1 109 ? 5.969 12.283 -13.289 1.00 68.62 109 SER A N 1
ATOM 834 C CA . SER A 1 109 ? 5.564 11.810 -14.623 1.00 68.62 109 SER A CA 1
ATOM 835 C C . SER A 1 109 ? 6.756 11.438 -15.521 1.00 68.62 109 SER A C 1
ATOM 837 O O . SER A 1 109 ? 6.675 10.452 -16.252 1.00 68.62 109 SER A O 1
ATOM 839 N N . SER A 1 110 ? 7.873 12.169 -15.427 1.00 57.56 110 SER A N 1
ATOM 840 C CA . SER A 1 110 ? 9.071 12.022 -16.271 1.00 57.56 110 SER A CA 1
ATOM 841 C C . SER A 1 110 ? 10.136 11.060 -15.720 1.00 57.56 110 SER A C 1
ATOM 843 O O . SER A 1 110 ? 10.936 10.531 -16.491 1.00 57.56 110 SER A O 1
ATOM 845 N N . ALA A 1 111 ? 10.107 10.722 -14.424 1.00 52.44 111 ALA A N 1
ATOM 846 C CA . ALA A 1 111 ? 11.059 9.802 -13.774 1.00 52.44 111 ALA A CA 1
ATOM 847 C C . ALA A 1 111 ? 10.916 8.321 -14.201 1.00 52.44 111 ALA A C 1
ATOM 849 O O . ALA A 1 111 ? 11.602 7.444 -13.669 1.00 52.44 111 ALA A O 1
ATOM 850 N N . GLY A 1 112 ? 10.041 8.050 -15.181 1.00 48.94 112 GLY A N 1
ATOM 851 C CA . GLY A 1 112 ? 9.833 6.793 -15.905 1.00 48.94 112 GLY A CA 1
ATOM 852 C C . GLY A 1 112 ? 11.081 5.946 -16.103 1.00 48.94 112 GLY A C 1
ATOM 853 O O . GLY A 1 112 ? 11.119 4.796 -15.683 1.00 48.94 112 GLY A O 1
ATOM 854 N N . GLY A 1 113 ? 12.099 6.519 -16.738 1.00 53.53 113 GLY A N 1
ATOM 855 C CA . GLY A 1 113 ? 13.316 5.783 -17.070 1.00 53.53 113 GLY A CA 1
ATOM 856 C C . GLY A 1 113 ? 14.409 5.866 -16.009 1.00 53.53 113 GLY A C 1
ATOM 857 O O . GLY A 1 113 ? 15.266 4.991 -15.967 1.00 53.53 113 GLY A O 1
ATOM 858 N N . GLU A 1 114 ? 14.425 6.910 -15.182 1.00 53.41 114 GLU A N 1
ATOM 859 C CA . GLU A 1 114 ? 15.564 7.213 -14.308 1.00 53.41 114 GLU A CA 1
ATOM 860 C C . GLU A 1 114 ? 15.456 6.530 -12.947 1.00 53.41 114 GLU A C 1
ATOM 862 O O . GLU A 1 114 ? 16.374 5.820 -12.557 1.00 53.41 114 GLU A O 1
ATOM 867 N N . LEU A 1 115 ? 14.303 6.601 -12.276 1.00 51.38 115 LEU A N 1
ATOM 868 C CA . LEU A 1 115 ? 14.115 5.889 -11.008 1.00 51.38 115 LEU A CA 1
ATOM 869 C C . LEU A 1 115 ? 14.074 4.367 -11.217 1.00 51.38 115 LEU A C 1
ATOM 871 O O . LEU A 1 115 ? 14.489 3.615 -10.348 1.00 51.38 115 LEU A O 1
ATOM 875 N N . GLU A 1 116 ? 13.606 3.894 -12.378 1.00 55.19 116 GLU A N 1
ATOM 876 C CA . GLU A 1 116 ? 13.699 2.470 -12.737 1.00 55.19 116 GLU A CA 1
ATOM 877 C C . GLU A 1 116 ? 15.155 2.048 -12.983 1.00 55.19 116 GLU A C 1
ATOM 879 O O . GLU A 1 116 ? 15.552 0.967 -12.555 1.00 55.19 116 GLU A O 1
ATOM 884 N N . ARG A 1 117 ? 15.982 2.915 -13.588 1.00 61.25 117 ARG A N 1
ATOM 885 C CA . ARG A 1 117 ? 17.436 2.705 -13.679 1.00 61.25 117 ARG A CA 1
ATOM 886 C C . ARG A 1 117 ? 18.086 2.672 -12.296 1.00 61.25 117 ARG A C 1
ATOM 888 O O . ARG A 1 117 ? 18.794 1.713 -12.011 1.00 61.25 117 ARG A O 1
ATOM 895 N N . VAL A 1 118 ? 17.790 3.644 -11.432 1.00 65.38 118 VAL A N 1
ATOM 896 C CA . VAL A 1 118 ? 18.331 3.734 -10.064 1.00 65.38 118 VAL A CA 1
ATOM 897 C C . VAL A 1 118 ? 17.889 2.543 -9.210 1.00 65.38 118 VAL A C 1
ATOM 899 O O . VAL A 1 118 ? 18.712 1.927 -8.543 1.00 65.38 118 VAL A O 1
ATOM 902 N N . LEU A 1 119 ? 16.617 2.146 -9.267 1.00 60.44 119 LEU A N 1
ATOM 903 C CA . LEU A 1 119 ? 16.105 1.015 -8.493 1.00 60.44 119 LEU A CA 1
ATOM 904 C C . LEU A 1 119 ? 16.663 -0.321 -8.997 1.00 60.44 119 LEU A C 1
ATOM 906 O O . LEU A 1 119 ? 17.043 -1.173 -8.196 1.00 60.44 119 LEU A O 1
ATOM 910 N N . ASN A 1 120 ? 16.752 -0.509 -10.317 1.00 63.69 120 ASN A N 1
ATOM 911 C CA . ASN A 1 120 ? 17.395 -1.694 -10.884 1.00 63.69 120 ASN A CA 1
ATOM 912 C C . ASN A 1 120 ? 18.891 -1.735 -10.556 1.00 63.69 120 ASN A C 1
ATOM 914 O O . ASN A 1 120 ? 19.426 -2.817 -10.318 1.00 63.69 120 ASN A O 1
ATOM 918 N N . GLN A 1 121 ? 19.557 -0.582 -10.504 1.00 70.81 121 GLN A N 1
ATOM 919 C CA . GLN A 1 121 ? 20.941 -0.471 -10.058 1.00 70.81 121 GLN A CA 1
ATOM 920 C C . GLN A 1 121 ? 21.080 -0.864 -8.580 1.00 70.81 121 GLN A C 1
ATOM 922 O O . GLN A 1 121 ? 21.865 -1.757 -8.272 1.00 70.81 121 GLN A O 1
ATOM 927 N N . GLN A 1 122 ? 20.249 -0.319 -7.690 1.00 72.12 122 GLN A N 1
ATOM 928 C CA . GLN A 1 122 ? 20.243 -0.681 -6.268 1.00 72.12 122 GLN A CA 1
ATOM 929 C C . GLN A 1 122 ? 19.948 -2.171 -6.047 1.00 72.12 122 GLN A C 1
ATOM 931 O O . GLN A 1 122 ? 20.594 -2.817 -5.227 1.00 72.12 122 GLN A O 1
ATOM 936 N N . LEU A 1 123 ? 19.009 -2.755 -6.799 1.00 68.12 123 LEU A N 1
ATOM 937 C CA . LEU A 1 123 ? 18.719 -4.191 -6.734 1.00 68.12 123 LEU A CA 1
ATOM 938 C C . LEU A 1 123 ? 19.894 -5.046 -7.230 1.00 68.12 123 LEU A C 1
ATOM 940 O O . LEU A 1 123 ? 20.137 -6.116 -6.672 1.00 68.12 123 LEU A O 1
ATOM 944 N N . ARG A 1 124 ? 20.630 -4.600 -8.257 1.00 67.31 124 ARG A N 1
ATOM 945 C CA . ARG A 1 124 ? 21.856 -5.273 -8.721 1.00 67.31 124 ARG A CA 1
ATOM 946 C C . ARG A 1 124 ? 22.955 -5.212 -7.666 1.00 67.31 124 ARG A C 1
ATOM 948 O O . ARG A 1 124 ? 23.547 -6.242 -7.366 1.00 67.31 124 ARG A O 1
ATOM 955 N N . GLU A 1 125 ? 23.180 -4.044 -7.074 1.00 67.75 125 GLU A N 1
ATOM 956 C CA . GLU A 1 125 ? 24.165 -3.848 -6.006 1.00 67.75 125 GLU A CA 1
ATOM 957 C C . GLU A 1 125 ? 23.820 -4.695 -4.774 1.00 67.75 125 GLU A C 1
ATOM 959 O O . GLU A 1 125 ? 24.672 -5.409 -4.252 1.00 67.75 125 GLU A O 1
ATOM 964 N N . GLN A 1 126 ? 22.548 -4.719 -4.365 1.00 69.38 126 GLN A N 1
ATOM 965 C CA . GLN A 1 126 ? 22.087 -5.563 -3.261 1.00 69.38 126 GLN A CA 1
ATOM 966 C C . GLN A 1 126 ? 22.266 -7.057 -3.553 1.00 69.38 126 GLN A C 1
ATOM 968 O O . GLN A 1 126 ? 22.719 -7.788 -2.674 1.00 69.38 126 GLN A O 1
ATOM 973 N N . ARG A 1 127 ? 21.974 -7.513 -4.781 1.00 65.44 127 ARG A N 1
ATOM 974 C CA . ARG A 1 127 ? 22.212 -8.908 -5.194 1.00 65.44 127 ARG A CA 1
ATOM 975 C C . ARG A 1 127 ? 23.695 -9.270 -5.162 1.00 65.44 127 ARG A C 1
ATOM 977 O O . ARG A 1 127 ? 24.043 -10.322 -4.633 1.00 65.44 127 ARG A O 1
ATOM 984 N N . ALA A 1 128 ? 24.556 -8.384 -5.662 1.00 63.47 128 ALA A N 1
ATOM 985 C CA . ALA A 1 128 ? 26.006 -8.561 -5.642 1.00 63.47 128 ALA A CA 1
ATOM 986 C C . ALA A 1 128 ? 26.586 -8.584 -4.216 1.00 63.47 128 ALA A C 1
ATOM 988 O O . ALA A 1 128 ? 27.587 -9.250 -3.965 1.00 63.47 128 ALA A O 1
ATOM 989 N N . LEU A 1 129 ? 25.958 -7.881 -3.268 1.00 67.12 129 LEU A N 1
ATOM 990 C CA . LEU A 1 129 ? 26.334 -7.931 -1.853 1.00 67.12 129 LEU A CA 1
ATOM 991 C C . LEU A 1 129 ? 25.866 -9.219 -1.163 1.00 67.12 129 LEU A C 1
ATOM 993 O O . LEU A 1 129 ? 26.547 -9.695 -0.258 1.00 67.12 129 LEU A O 1
ATOM 997 N N . SER A 1 130 ? 24.720 -9.770 -1.571 1.00 68.62 130 SER A N 1
ATOM 998 C CA . SER A 1 130 ? 24.129 -10.964 -0.951 1.00 68.62 130 SER A CA 1
ATOM 999 C C . SER A 1 130 ? 24.677 -12.300 -1.462 1.00 68.62 130 SER A C 1
ATOM 1001 O O . SER A 1 130 ? 24.476 -13.309 -0.793 1.00 68.62 130 SER A O 1
ATOM 1003 N N . ASP A 1 131 ? 25.349 -12.326 -2.618 1.00 70.94 131 ASP A N 1
ATOM 1004 C CA . ASP A 1 131 ? 25.860 -13.553 -3.240 1.00 70.94 131 ASP A CA 1
ATOM 1005 C C . ASP A 1 131 ? 27.392 -13.478 -3.462 1.00 70.94 131 ASP A C 1
ATOM 1007 O O . ASP A 1 131 ? 27.865 -12.744 -4.339 1.00 70.94 131 ASP A O 1
ATOM 1011 N N . PRO A 1 132 ? 28.198 -14.222 -2.675 1.00 63.03 132 PRO A N 1
ATOM 1012 C CA . PRO A 1 132 ? 29.656 -14.185 -2.765 1.00 63.03 132 PRO A CA 1
ATOM 1013 C C . PRO A 1 132 ? 30.219 -14.740 -4.087 1.00 63.03 132 PRO A C 1
ATOM 1015 O O . PRO A 1 132 ? 31.326 -14.348 -4.463 1.00 63.03 132 PRO A O 1
ATOM 1018 N N . LEU A 1 133 ? 29.478 -15.581 -4.823 1.00 59.56 133 LEU A N 1
ATOM 1019 C CA . LEU A 1 133 ? 29.903 -16.108 -6.129 1.00 59.56 133 LEU A CA 1
ATOM 1020 C C . LEU A 1 133 ? 29.684 -15.082 -7.254 1.00 59.56 133 LEU A C 1
ATOM 1022 O O . LEU A 1 133 ? 30.546 -14.912 -8.118 1.00 59.56 133 LEU A O 1
ATOM 1026 N N . LEU A 1 134 ? 28.593 -14.308 -7.200 1.00 57.38 134 LEU A N 1
ATOM 1027 C CA . LEU A 1 134 ? 28.366 -13.176 -8.114 1.00 57.38 134 LEU A CA 1
ATOM 1028 C C . LEU A 1 134 ? 29.432 -12.080 -7.954 1.00 57.38 134 LEU A C 1
ATOM 1030 O O . LEU A 1 134 ? 29.853 -11.476 -8.944 1.00 57.38 134 LEU A O 1
ATOM 1034 N N . ARG A 1 135 ? 29.930 -11.874 -6.729 1.00 58.00 135 ARG A N 1
ATOM 1035 C CA . ARG A 1 135 ? 31.031 -10.944 -6.421 1.00 58.00 135 ARG A CA 1
ATOM 1036 C C . ARG A 1 135 ? 32.321 -11.268 -7.186 1.00 58.00 135 ARG A C 1
ATOM 1038 O O . ARG A 1 135 ? 32.978 -10.346 -7.665 1.00 58.00 135 ARG A O 1
ATOM 1045 N N . GLN A 1 136 ? 32.654 -12.552 -7.345 1.00 63.22 136 GLN A N 1
ATOM 1046 C CA . GLN A 1 136 ? 33.830 -12.986 -8.114 1.00 63.22 136 GLN A CA 1
ATOM 1047 C C . GLN A 1 136 ? 33.648 -12.768 -9.624 1.00 63.22 136 GLN A C 1
ATOM 1049 O O . GLN A 1 136 ? 34.591 -12.356 -10.295 1.00 63.22 136 GLN A O 1
ATOM 1054 N N . SER A 1 137 ? 32.432 -12.954 -10.154 1.00 63.75 137 SER A N 1
ATOM 1055 C CA . SER A 1 137 ? 32.152 -12.724 -11.582 1.00 63.75 137 SER A CA 1
ATOM 1056 C C . SER A 1 137 ? 32.232 -11.242 -11.986 1.00 63.75 137 SER A C 1
ATOM 1058 O O . SER A 1 137 ? 32.821 -10.911 -13.013 1.00 63.75 137 SER A O 1
ATOM 1060 N N . MET A 1 138 ? 31.739 -10.332 -11.136 1.00 59.44 138 MET A N 1
ATOM 1061 C CA . MET A 1 138 ? 31.756 -8.884 -11.397 1.00 59.44 138 MET A CA 1
ATOM 1062 C C . MET A 1 138 ? 33.158 -8.270 -11.270 1.00 59.44 138 MET A C 1
ATOM 1064 O O . MET A 1 138 ? 33.489 -7.327 -11.989 1.00 59.44 138 MET A O 1
ATOM 1068 N N . ALA A 1 139 ? 34.003 -8.809 -10.382 1.00 60.16 139 ALA A N 1
ATOM 1069 C CA . ALA A 1 139 ? 35.404 -8.401 -10.286 1.00 60.16 139 ALA A CA 1
ATOM 1070 C C . ALA A 1 139 ? 36.183 -8.731 -11.576 1.00 60.16 139 ALA A C 1
ATOM 1072 O O . ALA A 1 139 ? 37.031 -7.944 -11.995 1.00 60.16 139 ALA A O 1
ATOM 1073 N N . GLY A 1 140 ? 35.840 -9.838 -12.247 1.00 58.44 140 GLY A N 1
ATOM 1074 C CA . GLY A 1 140 ? 36.410 -10.206 -13.545 1.00 58.44 140 GLY A CA 1
ATOM 1075 C C . GLY A 1 140 ? 35.990 -9.279 -14.694 1.00 58.44 140 GLY A C 1
ATOM 1076 O O . GLY A 1 140 ? 36.823 -8.920 -15.525 1.00 58.44 140 GLY A O 1
ATOM 1077 N N . GLU A 1 141 ? 34.729 -8.828 -14.727 1.00 57.44 141 GLU A N 1
ATOM 1078 C CA . GLU A 1 141 ? 34.234 -7.908 -15.771 1.00 57.44 141 GLU A CA 1
ATOM 1079 C C . GLU A 1 141 ? 34.818 -6.489 -15.656 1.00 57.44 141 GLU A C 1
ATOM 1081 O O . GLU A 1 141 ? 35.141 -5.861 -16.669 1.00 57.44 141 GLU A O 1
ATOM 1086 N N . LEU A 1 142 ? 35.007 -5.976 -14.434 1.00 54.50 142 LEU A N 1
ATOM 1087 C CA . LEU A 1 142 ? 35.636 -4.664 -14.217 1.00 54.50 142 LEU A CA 1
ATOM 1088 C C . LEU A 1 142 ? 37.111 -4.646 -14.646 1.00 54.50 142 LEU A C 1
ATOM 1090 O O . LEU A 1 142 ? 37.595 -3.621 -15.125 1.00 54.50 142 LEU A O 1
ATOM 1094 N N . GLN A 1 143 ? 37.802 -5.784 -14.564 1.00 55.03 143 GLN A N 1
ATOM 1095 C CA . GLN A 1 143 ? 39.192 -5.908 -15.005 1.00 55.03 143 GLN A CA 1
ATOM 1096 C C . GLN A 1 143 ? 39.331 -5.933 -16.539 1.00 55.03 143 GLN A C 1
ATOM 1098 O O . GLN A 1 143 ? 40.360 -5.511 -17.062 1.00 55.03 143 GLN A O 1
ATOM 1103 N N . GLN A 1 144 ? 38.282 -6.320 -17.276 1.00 55.03 144 GLN A N 1
ATOM 1104 C CA . GLN A 1 144 ? 38.254 -6.245 -18.745 1.00 55.03 144 GLN A CA 1
ATOM 1105 C C . GLN A 1 144 ? 37.895 -4.850 -19.285 1.00 55.03 144 GLN A C 1
ATOM 1107 O O . GLN A 1 144 ? 38.275 -4.507 -20.403 1.00 55.03 144 GLN A O 1
ATOM 1112 N N . ARG A 1 145 ? 37.205 -4.008 -18.501 1.00 49.97 145 ARG A N 1
ATOM 1113 C CA . ARG A 1 145 ? 36.829 -2.640 -18.913 1.00 49.97 145 ARG A CA 1
ATOM 1114 C C . ARG A 1 145 ? 37.870 -1.559 -18.608 1.00 49.97 145 ARG A C 1
ATOM 1116 O O . ARG A 1 145 ? 37.747 -0.456 -19.131 1.00 49.97 145 ARG A O 1
ATOM 1123 N N . GLY A 1 146 ? 38.921 -1.866 -17.846 1.00 44.88 146 GLY A N 1
ATOM 1124 C CA . GLY A 1 146 ? 40.006 -0.925 -17.526 1.00 44.88 146 GLY A CA 1
ATOM 1125 C C . GLY A 1 146 ? 40.922 -0.525 -18.697 1.00 44.88 146 GLY A C 1
ATOM 1126 O O . GLY A 1 146 ? 41.858 0.237 -18.485 1.00 44.88 146 GLY A O 1
ATOM 1127 N N . GLY A 1 147 ? 40.685 -1.026 -19.917 1.00 44.41 147 GLY A N 1
ATOM 1128 C CA . GLY A 1 147 ? 41.540 -0.787 -21.089 1.00 44.41 147 GLY A CA 1
ATOM 1129 C C . GLY A 1 147 ? 41.071 0.290 -22.076 1.00 44.41 147 GLY A C 1
ATOM 1130 O O . GLY A 1 147 ? 41.790 0.562 -23.033 1.00 44.41 147 GLY A O 1
ATOM 1131 N N . GLN A 1 148 ? 39.896 0.904 -21.898 1.00 45.53 148 GLN A N 1
ATOM 1132 C CA . GLN A 1 148 ? 39.395 1.92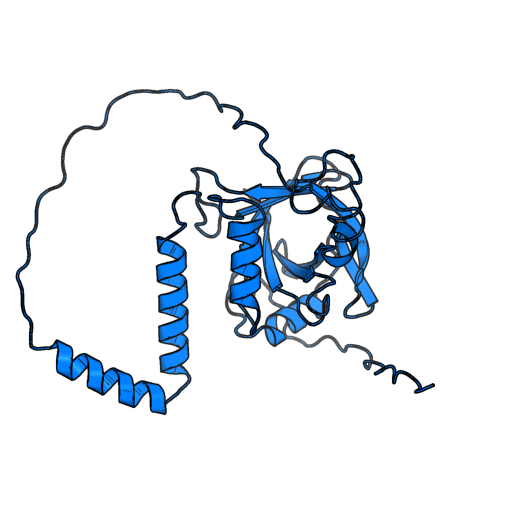8 -22.829 1.00 45.53 148 GLN A CA 1
ATOM 1133 C C . GLN A 1 148 ? 39.197 3.272 -22.128 1.00 45.53 148 GLN A C 1
ATOM 1135 O O . GLN A 1 148 ? 38.155 3.572 -21.552 1.00 45.53 148 GLN A O 1
ATOM 1140 N N . SER A 1 149 ? 40.259 4.073 -22.196 1.00 48.47 149 SER A N 1
ATOM 1141 C CA . SER A 1 149 ? 40.287 5.492 -21.863 1.00 48.47 149 SER A CA 1
ATOM 1142 C C . SER A 1 149 ? 39.773 6.311 -23.048 1.00 48.47 149 SER A C 1
ATOM 1144 O O . SER A 1 149 ? 40.361 6.252 -24.126 1.00 48.47 149 SER A O 1
ATOM 1146 N N . THR A 1 150 ? 38.725 7.112 -22.846 1.00 39.69 150 THR A N 1
ATOM 1147 C CA . THR A 1 150 ? 38.423 8.271 -23.701 1.00 39.69 150 THR A CA 1
ATOM 1148 C C . THR A 1 150 ? 37.893 9.431 -22.865 1.00 39.69 150 THR A C 1
ATOM 1150 O O . THR A 1 150 ? 36.779 9.391 -22.352 1.00 39.69 150 THR A O 1
ATOM 1153 N N . ALA A 1 151 ? 38.767 10.428 -22.750 1.00 37.94 151 ALA A N 1
ATOM 1154 C CA . ALA A 1 151 ? 38.564 11.874 -22.789 1.00 37.94 151 ALA A CA 1
ATOM 1155 C C . ALA A 1 151 ? 37.261 12.497 -22.247 1.00 37.94 151 ALA A C 1
ATOM 1157 O O . ALA A 1 151 ? 36.159 12.328 -22.762 1.00 37.94 151 ALA A O 1
ATOM 1158 N N . VAL A 1 152 ? 37.503 13.361 -21.263 1.00 43.78 152 VAL A N 1
ATOM 1159 C CA . VAL A 1 152 ? 36.671 14.432 -20.714 1.00 43.78 152 VAL A CA 1
ATOM 1160 C C . VAL A 1 152 ? 36.299 15.462 -21.789 1.00 43.78 152 VAL A C 1
ATOM 1162 O O . VAL A 1 152 ? 37.170 15.933 -22.517 1.00 43.78 152 VAL A O 1
ATOM 1165 N N . ALA A 1 153 ? 35.034 15.889 -21.810 1.00 35.97 153 ALA A N 1
ATOM 1166 C CA . ALA A 1 153 ? 34.613 17.148 -22.423 1.00 35.97 153 ALA A CA 1
ATOM 1167 C C . ALA A 1 153 ? 33.638 17.871 -21.482 1.00 35.97 153 ALA A C 1
ATOM 1169 O O . ALA A 1 153 ? 32.469 17.513 -21.347 1.00 35.97 153 ALA A O 1
ATOM 1170 N N . THR A 1 154 ? 34.170 18.876 -20.796 1.00 40.31 154 THR A N 1
ATOM 1171 C CA . THR A 1 154 ? 33.453 19.927 -20.072 1.00 40.31 154 THR A CA 1
ATOM 1172 C C . THR A 1 154 ? 32.902 20.949 -21.062 1.00 40.31 154 THR A C 1
ATOM 1174 O O . THR A 1 154 ? 33.651 21.424 -21.916 1.00 40.31 154 THR A O 1
ATOM 1177 N N . SER A 1 155 ? 31.634 21.343 -20.940 1.00 39.00 155 SER A N 1
ATOM 1178 C CA . SER A 1 155 ? 31.124 22.578 -21.554 1.00 39.00 155 SER A CA 1
ATOM 1179 C C . SER A 1 155 ? 29.951 23.152 -20.759 1.00 39.00 155 SER A C 1
ATOM 1181 O O . SER A 1 155 ? 28.858 22.595 -20.721 1.00 39.00 155 SER A O 1
ATOM 1183 N N . ASP A 1 156 ? 30.281 24.260 -20.106 1.00 35.12 156 ASP A N 1
ATOM 1184 C CA . ASP A 1 156 ? 29.506 25.401 -19.628 1.00 35.12 156 ASP A CA 1
ATOM 1185 C C . ASP A 1 156 ? 27.980 25.434 -19.784 1.00 35.12 156 ASP A C 1
ATOM 1187 O O . ASP A 1 156 ? 27.395 25.626 -20.850 1.00 35.12 156 ASP A O 1
ATOM 1191 N N . SER A 1 157 ? 27.352 25.454 -18.614 1.00 36.34 157 SER A N 1
ATOM 1192 C CA . SER A 1 157 ? 26.122 26.170 -18.310 1.00 36.34 157 SER A CA 1
ATOM 1193 C C . SER A 1 157 ? 26.403 27.665 -18.099 1.00 36.34 157 SER A C 1
ATOM 1195 O O . SER A 1 157 ? 27.285 27.981 -17.311 1.00 36.34 157 SER A O 1
ATOM 1197 N N . VAL A 1 158 ? 25.623 28.556 -18.728 1.00 39.44 158 VAL A N 1
ATOM 1198 C CA . VAL A 1 158 ? 25.005 29.791 -18.171 1.00 39.44 158 VAL A CA 1
ATOM 1199 C C . VAL A 1 158 ? 24.484 30.640 -19.344 1.00 39.44 158 VAL A C 1
ATOM 1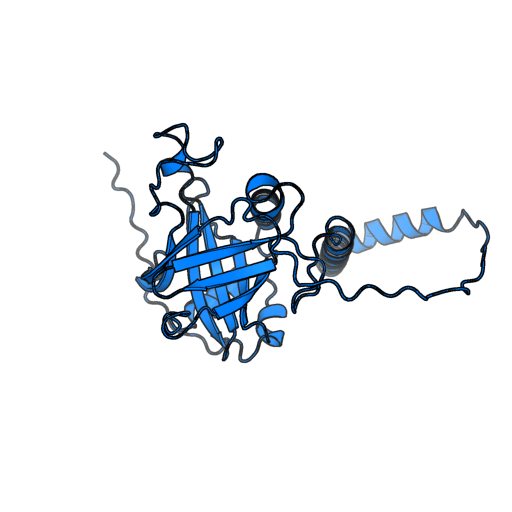201 O O . VAL A 1 158 ? 25.273 31.292 -20.017 1.00 39.44 158 VAL A O 1
ATOM 1204 N N . ARG A 1 159 ? 23.155 30.709 -19.548 1.00 34.03 159 ARG A N 1
ATOM 1205 C CA . ARG A 1 159 ? 22.389 31.980 -19.584 1.00 34.03 159 ARG A CA 1
ATOM 1206 C C . ARG A 1 159 ? 20.888 31.789 -19.851 1.00 34.03 159 ARG A C 1
ATOM 1208 O O . ARG A 1 159 ? 20.497 31.086 -20.771 1.00 34.03 159 ARG A O 1
ATOM 1215 N N . ARG A 1 160 ? 20.117 32.614 -19.127 1.00 35.72 160 ARG A N 1
ATOM 1216 C CA . ARG A 1 160 ? 18.739 33.098 -19.359 1.00 35.72 160 ARG A CA 1
ATOM 1217 C C . ARG A 1 160 ? 17.565 32.188 -18.984 1.00 35.72 160 ARG A C 1
ATOM 1219 O O . ARG A 1 160 ? 16.894 31.601 -19.820 1.00 35.72 160 ARG A O 1
ATOM 1226 N N . GLN A 1 161 ? 17.220 32.277 -17.700 1.00 35.84 161 GLN A N 1
ATOM 1227 C CA . GLN A 1 161 ? 15.834 32.482 -17.273 1.00 35.84 161 GLN A CA 1
ATOM 1228 C C . GLN A 1 161 ? 15.394 33.917 -17.614 1.00 35.84 161 GLN A C 1
ATOM 1230 O O . GLN A 1 161 ? 16.154 34.847 -17.346 1.00 35.84 161 GLN A O 1
ATOM 1235 N N . GLN A 1 162 ? 14.194 34.083 -18.179 1.00 36.72 162 GLN A N 1
ATOM 1236 C CA . GLN A 1 162 ? 13.129 34.978 -17.686 1.00 36.72 162 GLN A CA 1
ATOM 1237 C C . GLN A 1 162 ? 11.989 35.087 -18.713 1.00 36.72 162 GLN A C 1
ATOM 1239 O O . GLN A 1 162 ? 12.075 35.829 -19.684 1.00 36.72 162 GLN A O 1
ATOM 1244 N N . ALA A 1 163 ? 10.921 34.344 -18.446 1.00 33.78 163 ALA A N 1
ATOM 1245 C CA . ALA A 1 163 ? 9.515 34.657 -18.706 1.00 33.78 163 ALA A CA 1
ATOM 1246 C C . ALA A 1 163 ? 8.768 33.597 -17.869 1.00 33.78 163 ALA A C 1
ATOM 1248 O O . ALA A 1 163 ? 9.063 32.416 -17.990 1.00 33.78 163 ALA A O 1
ATOM 1249 N N . GLY A 1 164 ? 7.980 33.911 -16.847 1.00 41.97 164 GLY A N 1
ATOM 1250 C CA . GLY A 1 164 ? 6.977 34.962 -16.818 1.00 41.97 164 GLY A CA 1
ATOM 1251 C C . GLY A 1 164 ? 5.619 34.368 -17.179 1.00 41.97 164 GLY A C 1
ATOM 1252 O O . GLY A 1 164 ? 4.960 34.920 -18.040 1.00 41.97 164 GLY A O 1
ATOM 1253 N N . GLU A 1 165 ? 5.223 33.251 -16.561 1.00 38.28 165 GLU A N 1
ATOM 1254 C CA . GLU A 1 165 ? 3.884 32.679 -16.726 1.00 38.28 165 GLU A CA 1
ATOM 1255 C C . GLU A 1 165 ? 3.346 32.211 -15.372 1.00 38.28 165 GLU A C 1
ATOM 1257 O O . GLU A 1 165 ? 3.639 31.134 -14.854 1.00 38.28 165 GLU A O 1
ATOM 1262 N N . SER A 1 166 ? 2.548 33.096 -14.785 1.00 42.94 166 SER A N 1
ATOM 1263 C CA . SER A 1 166 ? 1.479 32.792 -13.846 1.00 42.94 166 SER A CA 1
ATOM 1264 C C . SER A 1 166 ? 0.480 31.845 -14.517 1.00 42.94 166 SER A C 1
ATOM 1266 O O . SER A 1 166 ? -0.519 32.276 -15.089 1.00 42.94 166 SER A O 1
ATOM 1268 N N . GLY A 1 167 ? 0.784 30.549 -14.478 1.00 34.31 167 GLY A N 1
ATOM 1269 C CA . GLY A 1 167 ? -0.120 29.487 -14.891 1.00 34.31 167 GLY A CA 1
ATOM 1270 C C . GLY A 1 167 ? -1.119 29.206 -13.780 1.00 34.31 167 GLY A C 1
ATOM 1271 O O . GLY A 1 167 ? -0.765 28.660 -12.734 1.00 34.31 167 GLY A O 1
ATOM 1272 N N . ALA A 1 168 ? -2.371 29.591 -14.011 1.00 35.56 168 ALA A N 1
ATOM 1273 C CA . ALA A 1 168 ? -3.511 29.016 -13.320 1.00 35.56 168 ALA A CA 1
ATOM 1274 C C . ALA A 1 168 ? -3.357 27.487 -13.276 1.00 35.56 168 ALA A C 1
ATOM 1276 O O . ALA A 1 168 ? -2.849 26.892 -14.224 1.00 35.56 168 ALA A O 1
ATOM 1277 N N . LEU A 1 169 ? -3.777 26.866 -12.171 1.00 40.00 169 LEU A N 1
ATOM 1278 C CA . LEU A 1 169 ? -3.936 25.419 -12.048 1.00 40.00 169 LEU A CA 1
ATOM 1279 C C . LEU A 1 169 ? -4.874 24.941 -13.164 1.00 40.00 169 LEU A C 1
ATOM 1281 O O . LEU A 1 169 ? -6.086 24.863 -12.972 1.00 40.00 169 LEU A O 1
ATOM 1285 N N . GLU A 1 170 ? -4.324 24.674 -14.348 1.00 36.38 170 GLU A N 1
ATOM 1286 C CA . GLU A 1 170 ? -5.045 24.023 -15.424 1.00 36.38 170 GLU A CA 1
ATOM 1287 C C . GLU A 1 170 ? -5.488 22.678 -14.868 1.00 36.38 170 GLU A C 1
ATOM 1289 O O . GLU A 1 170 ? -4.677 21.837 -14.467 1.00 36.38 170 GLU A O 1
ATOM 1294 N N . ALA A 1 171 ? -6.805 22.524 -14.752 1.00 41.06 171 ALA A N 1
ATOM 1295 C CA . ALA A 1 171 ? -7.434 21.273 -14.403 1.00 41.06 171 ALA A CA 1
ATOM 1296 C C . ALA A 1 171 ? -7.061 20.262 -15.492 1.00 41.06 171 ALA A C 1
ATOM 1298 O O . ALA A 1 171 ? -7.712 20.184 -16.532 1.00 41.06 171 ALA A O 1
ATOM 1299 N N . GLU A 1 172 ? -5.960 19.539 -15.256 1.00 43.66 172 GLU A N 1
ATOM 1300 C CA . GLU A 1 172 ? -5.513 18.406 -16.060 1.00 43.66 172 GLU A CA 1
ATOM 1301 C C . GLU A 1 172 ? -6.744 17.569 -16.420 1.00 43.66 172 GLU A C 1
ATOM 1303 O O . GLU A 1 172 ? -7.480 17.171 -15.503 1.00 43.66 172 GLU A O 1
ATOM 1308 N N . PRO A 1 173 ? -6.989 17.314 -17.719 1.00 40.53 173 PRO A N 1
ATOM 1309 C CA . PRO A 1 173 ? -8.188 16.630 -18.164 1.00 40.53 173 PRO A CA 1
ATOM 1310 C C . PRO A 1 173 ? -8.344 15.335 -17.374 1.00 40.53 173 PRO A C 1
ATOM 1312 O O . PRO A 1 173 ? -7.378 14.595 -17.168 1.00 40.53 173 PRO A O 1
ATOM 1315 N N . GLU A 1 174 ? -9.573 15.118 -16.908 1.00 42.91 174 GLU A N 1
ATOM 1316 C CA . GLU A 1 174 ? -10.056 14.109 -15.960 1.00 42.91 174 GLU A CA 1
ATOM 1317 C C . GLU A 1 174 ? -9.948 12.671 -16.520 1.00 42.91 174 GLU A C 1
ATOM 1319 O O . GLU A 1 174 ? -10.886 11.877 -16.549 1.00 42.91 174 GLU A O 1
ATOM 1324 N N . LEU A 1 175 ? -8.775 12.324 -17.045 1.00 44.94 175 LEU A N 1
ATOM 1325 C CA . LEU A 1 175 ? -8.485 11.079 -17.726 1.00 44.94 175 LEU A CA 1
ATOM 1326 C C . LEU A 1 175 ? -8.318 9.963 -16.696 1.00 44.94 175 LEU A C 1
ATOM 1328 O O . LEU A 1 175 ? -7.297 9.846 -16.017 1.00 44.94 175 LEU A O 1
ATOM 1332 N N . ARG A 1 176 ? -9.377 9.148 -16.626 1.00 54.91 176 ARG A N 1
ATOM 1333 C CA . ARG A 1 176 ? -9.441 7.754 -16.158 1.00 54.91 176 ARG A CA 1
ATOM 1334 C C . ARG A 1 176 ? -8.586 7.465 -14.929 1.00 54.91 176 ARG A C 1
ATOM 1336 O O . ARG A 1 176 ? -7.687 6.625 -14.933 1.00 54.91 176 ARG A O 1
ATOM 1343 N N . ARG A 1 177 ? -8.894 8.156 -13.834 1.00 70.06 177 ARG A N 1
ATOM 1344 C CA . ARG A 1 177 ? -8.427 7.723 -12.519 1.00 70.06 177 ARG A CA 1
ATOM 1345 C C . ARG A 1 177 ? -9.168 6.437 -12.179 1.00 70.06 177 ARG A C 1
ATOM 1347 O O . ARG A 1 177 ? -10.393 6.411 -12.182 1.00 70.06 177 ARG A O 1
ATOM 1354 N N . ARG A 1 178 ? -8.432 5.361 -11.893 1.00 77.81 178 ARG A N 1
ATOM 1355 C CA . ARG A 1 178 ? -9.059 4.118 -11.445 1.00 77.81 178 ARG A CA 1
ATOM 1356 C C . ARG A 1 178 ? -9.620 4.332 -10.043 1.00 77.81 178 ARG A C 1
ATOM 1358 O O . ARG A 1 178 ? -8.848 4.456 -9.084 1.00 77.81 178 ARG A O 1
ATOM 1365 N N . SER A 1 179 ? -10.937 4.408 -9.966 1.00 87.31 179 SER A N 1
ATOM 1366 C CA . SER A 1 179 ? -11.676 4.622 -8.731 1.00 87.31 179 SER A CA 1
ATOM 1367 C C . SER A 1 179 ? -11.881 3.312 -7.969 1.00 87.31 179 SER A C 1
ATOM 1369 O O . SER A 1 179 ? -11.731 2.216 -8.517 1.00 87.31 179 SER A O 1
ATOM 1371 N N . PHE A 1 180 ? -12.132 3.429 -6.672 1.00 91.12 180 PHE A N 1
ATOM 1372 C CA . PHE A 1 180 ? -12.380 2.310 -5.773 1.00 91.12 180 PHE A CA 1
ATOM 1373 C C . PHE A 1 180 ? -13.376 2.707 -4.687 1.00 91.12 180 PHE A C 1
ATOM 1375 O O . PHE A 1 180 ? -13.444 3.867 -4.275 1.00 91.12 180 PHE A O 1
ATOM 1382 N N . THR A 1 181 ? -14.101 1.719 -4.172 1.00 92.75 181 THR A N 1
ATOM 1383 C CA . THR A 1 181 ? -14.863 1.846 -2.924 1.00 92.75 181 THR A CA 1
ATOM 1384 C C . THR A 1 181 ? -13.955 1.503 -1.748 1.00 92.75 181 THR A C 1
ATOM 1386 O O . THR A 1 181 ? -13.179 0.549 -1.833 1.00 92.75 181 THR A O 1
ATOM 1389 N N . ALA A 1 182 ? -14.056 2.256 -0.654 1.00 94.62 182 ALA A N 1
ATOM 1390 C CA . ALA A 1 182 ? -13.247 2.077 0.548 1.00 94.62 182 ALA A CA 1
ATOM 1391 C C . ALA A 1 182 ? -14.136 1.681 1.737 1.00 94.62 182 ALA A C 1
ATOM 1393 O O . ALA A 1 182 ? -15.193 2.274 1.938 1.00 94.62 182 ALA A O 1
ATOM 1394 N N . ARG A 1 183 ? -13.735 0.662 2.507 1.00 95.69 183 ARG A N 1
ATOM 1395 C CA . ARG A 1 183 ? -14.492 0.171 3.676 1.00 95.69 183 ARG A CA 1
ATOM 1396 C C . ARG A 1 183 ? -13.609 -0.601 4.651 1.00 95.69 183 ARG A C 1
ATOM 1398 O O . ARG A 1 183 ? -12.638 -1.219 4.227 1.00 95.69 183 ARG A O 1
ATOM 1405 N N . ILE A 1 184 ? -13.957 -0.601 5.937 1.00 97.06 184 ILE A N 1
ATOM 1406 C CA . ILE A 1 184 ? -13.299 -1.464 6.927 1.00 97.06 184 ILE A CA 1
ATOM 1407 C C . ILE A 1 184 ? -13.963 -2.841 6.897 1.00 97.06 184 ILE A C 1
ATOM 1409 O O . ILE A 1 184 ? -15.160 -2.960 7.140 1.00 97.06 184 ILE A O 1
ATOM 1413 N N . GLU A 1 185 ? -13.190 -3.884 6.606 1.00 96.75 185 GLU A N 1
ATOM 1414 C CA . GLU A 1 185 ? -13.651 -5.278 6.636 1.00 96.75 185 GLU A CA 1
ATOM 1415 C C . GLU A 1 185 ? -12.561 -6.200 7.201 1.00 96.75 185 GLU A C 1
ATOM 1417 O O . GLU A 1 185 ? -11.381 -5.833 7.215 1.00 96.75 185 GLU A O 1
ATOM 1422 N N . PRO A 1 186 ? -12.915 -7.435 7.599 1.00 97.25 186 PRO A N 1
ATOM 1423 C CA . PRO A 1 186 ? -11.943 -8.498 7.813 1.00 97.25 186 PRO A CA 1
ATOM 1424 C C . PRO A 1 186 ? -11.031 -8.716 6.594 1.00 97.25 186 PRO A C 1
ATOM 1426 O O . PRO A 1 186 ? -11.485 -8.897 5.459 1.00 97.25 186 PRO A O 1
ATOM 1429 N N . SER A 1 187 ? -9.723 -8.736 6.836 1.00 95.44 187 SER A N 1
ATOM 1430 C CA . SER A 1 187 ? -8.714 -9.099 5.844 1.00 95.44 187 SER A CA 1
ATOM 1431 C C . SER A 1 187 ? -8.858 -10.553 5.408 1.00 95.44 187 SER A C 1
ATOM 1433 O O . SER A 1 187 ? -9.092 -11.446 6.224 1.00 95.44 187 SER A O 1
ATOM 1435 N N . ARG A 1 188 ? -8.599 -10.828 4.124 1.00 93.19 188 ARG A N 1
ATOM 1436 C CA . ARG A 1 188 ? -8.526 -12.212 3.625 1.00 93.19 188 ARG A CA 1
ATOM 1437 C C . ARG A 1 188 ? -7.257 -12.948 4.057 1.00 93.19 188 ARG A C 1
ATOM 1439 O O . ARG A 1 188 ? -7.164 -14.156 3.848 1.00 93.19 188 ARG A O 1
ATOM 1446 N N . LEU A 1 189 ? -6.260 -12.233 4.578 1.00 91.38 189 LEU A N 1
ATOM 1447 C CA . LEU A 1 189 ? -4.971 -12.801 4.959 1.00 91.38 189 LEU A CA 1
ATOM 1448 C C . LEU A 1 189 ? -4.949 -13.307 6.404 1.00 91.38 189 LEU A C 1
ATOM 1450 O O . LEU A 1 189 ? -4.282 -14.306 6.669 1.00 91.38 189 LEU A O 1
ATOM 1454 N N . ASP A 1 190 ? -5.609 -12.601 7.325 1.00 94.06 190 ASP A N 1
ATOM 1455 C CA . ASP A 1 190 ? -5.572 -12.902 8.764 1.00 94.06 190 ASP A CA 1
ATOM 1456 C C . ASP A 1 190 ? -6.915 -12.708 9.498 1.00 94.06 190 ASP A C 1
ATOM 1458 O O . ASP A 1 190 ? -6.967 -12.871 10.714 1.00 94.06 190 ASP A O 1
ATOM 1462 N N . GLY A 1 191 ? -7.997 -12.349 8.794 1.00 95.38 191 GLY A N 1
ATOM 1463 C CA . GLY A 1 191 ? -9.327 -12.141 9.379 1.00 95.38 191 GLY A CA 1
ATOM 1464 C C . GLY A 1 191 ? -9.475 -10.886 10.245 1.00 95.38 191 GLY A C 1
ATOM 1465 O O . GLY A 1 191 ? -10.584 -10.575 10.675 1.00 95.38 191 GLY A O 1
ATOM 1466 N N . ARG A 1 192 ? -8.402 -10.129 10.498 1.00 95.75 192 ARG A N 1
ATOM 1467 C CA . ARG A 1 192 ? -8.457 -8.908 11.313 1.00 95.75 192 ARG A CA 1
ATOM 1468 C C . ARG A 1 192 ? -8.915 -7.708 10.472 1.00 95.75 192 ARG A C 1
ATOM 1470 O O . ARG A 1 192 ? -8.691 -7.704 9.257 1.00 95.75 192 ARG A O 1
ATOM 1477 N N . PRO A 1 193 ? -9.510 -6.669 11.085 1.00 97.75 193 PRO A N 1
ATOM 1478 C CA . PRO A 1 193 ? -9.936 -5.472 10.366 1.00 97.75 193 PRO A CA 1
ATOM 1479 C C . PRO A 1 193 ? -8.809 -4.856 9.526 1.00 97.75 193 PRO A C 1
ATOM 1481 O O . PRO A 1 193 ? -7.657 -4.779 9.960 1.00 97.75 193 PRO A O 1
ATOM 1484 N N . ALA A 1 194 ? -9.135 -4.430 8.314 1.00 97.88 194 ALA A N 1
ATOM 1485 C CA . ALA A 1 194 ? -8.261 -3.683 7.419 1.00 97.88 194 ALA A CA 1
ATOM 1486 C C . ALA A 1 194 ? -9.103 -2.727 6.568 1.00 97.88 194 ALA A C 1
ATOM 1488 O O . ALA A 1 194 ? -10.284 -2.980 6.318 1.00 97.88 194 ALA A O 1
ATOM 1489 N N . LEU A 1 195 ? -8.485 -1.651 6.087 1.00 97.62 195 LEU A N 1
ATOM 1490 C CA . LEU A 1 195 ? -9.094 -0.791 5.082 1.00 97.62 195 LEU A CA 1
ATOM 1491 C C . LEU A 1 195 ? -9.002 -1.475 3.717 1.00 97.62 195 LEU A C 1
ATOM 1493 O O . LEU A 1 195 ? -7.919 -1.667 3.169 1.00 97.62 195 LEU A O 1
ATOM 1497 N N . ILE A 1 196 ? -10.148 -1.848 3.170 1.00 96.88 196 ILE A N 1
ATOM 1498 C CA . ILE A 1 196 ? -10.269 -2.542 1.897 1.00 96.88 196 ILE A CA 1
ATOM 1499 C C . ILE A 1 196 ? -10.589 -1.545 0.797 1.00 96.88 196 ILE A C 1
ATOM 1501 O O . ILE A 1 196 ? -11.582 -0.824 0.892 1.00 96.88 196 ILE A O 1
ATOM 1505 N N . LEU A 1 197 ? -9.789 -1.565 -0.271 1.00 95.50 197 LEU A N 1
ATOM 1506 C CA . LEU A 1 197 ? -10.080 -0.849 -1.512 1.00 95.50 197 LEU A CA 1
ATOM 1507 C C . LEU A 1 197 ? -10.535 -1.852 -2.562 1.00 95.50 197 LEU A C 1
ATOM 1509 O O . LEU A 1 197 ? -9.771 -2.730 -2.978 1.00 95.50 197 LEU A O 1
ATOM 1513 N N . ASP A 1 198 ? -11.788 -1.722 -2.974 1.00 91.94 198 ASP A N 1
ATOM 1514 C CA . ASP A 1 198 ? -12.416 -2.587 -3.961 1.00 91.94 198 ASP A CA 1
ATOM 1515 C C . ASP A 1 198 ? -12.591 -1.841 -5.281 1.00 91.94 198 ASP A C 1
ATOM 1517 O O . ASP A 1 198 ? -13.380 -0.901 -5.390 1.00 91.94 198 ASP A O 1
ATOM 1521 N N . TYR A 1 199 ? -11.841 -2.278 -6.289 1.00 86.94 199 TYR A N 1
ATOM 1522 C CA . TYR A 1 199 ? -11.860 -1.695 -7.629 1.00 86.94 199 TYR A CA 1
ATOM 1523 C C . TYR A 1 199 ? -12.916 -2.321 -8.543 1.00 86.94 199 TYR A C 1
ATOM 1525 O O . TYR A 1 199 ? -13.044 -1.898 -9.688 1.00 86.94 199 TYR A O 1
ATOM 1533 N N . GLY A 1 200 ? -13.608 -3.373 -8.091 1.00 77.88 200 GLY A N 1
ATOM 1534 C CA . GLY A 1 200 ? -14.644 -4.057 -8.868 1.00 77.88 200 GLY A CA 1
ATOM 1535 C C . GLY A 1 200 ? -16.065 -3.599 -8.540 1.00 77.88 200 GLY A C 1
ATOM 1536 O O . GLY A 1 200 ? -16.990 -3.960 -9.258 1.00 77.88 200 GLY A O 1
ATOM 1537 N N . ALA A 1 201 ? -16.248 -2.833 -7.460 1.00 64.44 201 ALA A N 1
ATOM 1538 C CA . ALA A 1 201 ? -17.568 -2.436 -6.971 1.00 64.44 201 ALA A CA 1
ATOM 1539 C C . ALA A 1 201 ? -18.225 -1.311 -7.795 1.00 64.44 201 ALA A C 1
ATOM 1541 O O . ALA A 1 201 ? -19.448 -1.185 -7.787 1.00 64.44 201 ALA A O 1
ATOM 1542 N N . GLN A 1 202 ? -17.447 -0.515 -8.535 1.00 58.22 202 GLN A N 1
ATOM 1543 C CA . GLN A 1 202 ? -17.989 0.498 -9.444 1.00 58.22 202 GLN A CA 1
ATOM 1544 C C . GLN A 1 202 ? -18.308 -0.129 -10.803 1.00 58.22 202 GLN A C 1
ATOM 1546 O O . GLN A 1 202 ? -17.480 -0.195 -11.703 1.00 58.22 202 GLN A O 1
ATOM 1551 N N . GLY A 1 203 ? -19.534 -0.635 -10.919 1.00 50.03 203 GLY A N 1
ATOM 1552 C CA . GLY A 1 203 ? -20.153 -1.046 -12.176 1.00 50.03 203 GLY A CA 1
ATOM 1553 C C . GLY A 1 203 ? -20.835 0.126 -12.881 1.00 50.03 203 GLY A C 1
ATOM 1554 O O . GLY A 1 203 ? -22.021 0.049 -13.176 1.00 50.03 203 GLY A O 1
ATOM 1555 N N . ASP A 1 204 ? -20.122 1.219 -13.145 1.00 47.41 204 ASP A N 1
ATOM 1556 C CA . ASP A 1 204 ? -20.663 2.415 -13.809 1.00 47.41 204 ASP A CA 1
ATOM 1557 C C . ASP A 1 204 ? -20.827 2.262 -15.337 1.00 47.41 204 ASP A C 1
ATOM 1559 O O . ASP A 1 204 ? -21.097 3.230 -16.047 1.00 47.41 204 ASP A O 1
ATOM 1563 N N . GLY A 1 205 ? -20.700 1.043 -15.875 1.00 44.81 205 GLY A N 1
ATOM 1564 C CA . GLY A 1 205 ? -21.031 0.710 -17.268 1.00 44.81 205 GLY A CA 1
ATOM 1565 C C . GLY A 1 205 ? -20.111 1.326 -18.332 1.00 44.81 205 GLY A C 1
ATOM 1566 O O . GLY A 1 205 ? -20.123 0.879 -19.476 1.00 44.81 205 GLY A O 1
ATOM 1567 N N . LYS A 1 206 ? -19.250 2.284 -17.969 1.00 47.38 206 LYS A N 1
ATOM 1568 C CA . LYS A 1 206 ? -18.192 2.871 -18.811 1.00 47.38 206 LYS A CA 1
ATOM 1569 C C . LYS A 1 206 ? -16.848 2.192 -18.558 1.00 47.38 206 LYS A C 1
ATOM 1571 O O . LYS A 1 206 ? -15.814 2.842 -18.425 1.00 47.38 206 LYS A O 1
ATOM 1576 N N . GLY A 1 207 ? -16.881 0.866 -18.461 1.00 45.25 207 GLY A N 1
ATOM 1577 C CA . GLY A 1 207 ? -15.712 0.062 -18.157 1.00 45.25 207 GLY A CA 1
ATOM 1578 C C . GLY A 1 207 ? -14.580 0.317 -19.148 1.00 45.25 207 GLY A C 1
ATOM 1579 O O . GLY A 1 207 ? -14.790 0.300 -20.362 1.00 45.25 207 GLY A O 1
ATOM 1580 N N . ASP A 1 208 ? -13.375 0.534 -18.620 1.00 49.06 208 ASP A N 1
ATOM 1581 C CA . ASP A 1 208 ? -12.146 0.541 -19.402 1.00 49.06 208 ASP A CA 1
ATOM 1582 C C . ASP A 1 208 ? -12.149 -0.640 -20.378 1.00 49.06 208 ASP A C 1
ATOM 1584 O O . ASP A 1 208 ? -12.370 -1.782 -19.977 1.00 49.06 208 ASP A O 1
ATOM 1588 N N . PHE A 1 209 ? -11.893 -0.357 -21.654 1.00 45.56 209 PHE A N 1
ATOM 1589 C CA . PHE A 1 209 ? -11.982 -1.291 -22.784 1.00 45.56 209 PHE A CA 1
ATOM 1590 C C . PHE A 1 209 ? -11.253 -2.636 -22.563 1.00 45.56 209 PHE A C 1
ATOM 1592 O O . PHE A 1 209 ? -11.639 -3.657 -23.121 1.00 45.56 209 PHE A O 1
ATOM 1599 N N . TRP A 1 210 ? -10.236 -2.660 -21.697 1.00 48.84 210 TRP A N 1
ATOM 1600 C CA . TRP A 1 210 ? -9.485 -3.865 -21.327 1.00 48.84 210 TRP A CA 1
ATOM 1601 C C . TRP A 1 210 ? -10.012 -4.625 -20.096 1.00 48.84 210 TRP A C 1
ATOM 1603 O O . TRP A 1 210 ? -9.642 -5.779 -19.894 1.00 48.84 210 TRP A O 1
ATOM 1613 N N . TRP A 1 211 ? -10.868 -4.013 -19.274 1.00 49.72 211 TRP A N 1
ATOM 1614 C CA . TRP A 1 211 ? -11.249 -4.537 -17.953 1.00 49.72 211 TRP A CA 1
ATOM 1615 C C . TRP A 1 211 ? -12.764 -4.641 -17.728 1.00 49.72 211 TRP A C 1
ATOM 1617 O O . TRP A 1 211 ? -13.183 -5.442 -16.896 1.00 49.72 211 TRP A O 1
ATOM 1627 N N . GLY A 1 212 ? -13.586 -3.879 -18.460 1.00 40.59 212 GLY A N 1
ATOM 1628 C CA . GLY A 1 212 ? -15.047 -3.862 -18.296 1.00 40.59 212 GLY A CA 1
ATOM 1629 C C . GLY A 1 212 ? -15.865 -4.255 -19.530 1.00 40.59 212 GLY A C 1
ATOM 1630 O O . GLY A 1 212 ? -17.042 -4.570 -19.388 1.00 40.59 212 GLY A O 1
ATOM 1631 N N . SER A 1 213 ? -15.274 -4.309 -20.729 1.00 42.03 213 SER A N 1
ATOM 1632 C CA . SER A 1 213 ? -16.022 -4.631 -21.961 1.00 42.03 213 SER A CA 1
ATOM 1633 C C . SER A 1 213 ? -16.283 -6.126 -22.172 1.00 42.03 213 SER A C 1
ATOM 1635 O O . SER A 1 213 ? -17.084 -6.493 -23.027 1.00 42.03 213 SER A O 1
ATOM 1637 N N . VAL A 1 214 ? -15.657 -7.002 -21.377 1.00 45.75 214 VAL A N 1
ATOM 1638 C CA . VAL A 1 214 ? -15.959 -8.439 -21.359 1.00 45.75 214 VAL A CA 1
ATOM 1639 C C . VAL A 1 214 ? -16.466 -8.804 -19.959 1.00 45.75 214 VAL A C 1
ATOM 1641 O O . VAL A 1 214 ? -15.650 -8.972 -19.047 1.00 45.75 214 VAL A O 1
ATOM 1644 N N . PRO A 1 215 ? -17.790 -8.970 -19.761 1.00 48.53 215 PRO A N 1
ATOM 1645 C CA . PRO A 1 215 ? -18.402 -9.216 -18.447 1.00 48.53 215 PRO A CA 1
ATOM 1646 C C . PRO A 1 215 ? -17.806 -10.407 -17.677 1.00 48.53 215 PRO A C 1
ATOM 1648 O O . PRO A 1 215 ? -17.879 -10.464 -16.452 1.00 48.53 215 PRO A O 1
ATOM 1651 N N . LYS A 1 216 ? -17.178 -11.358 -18.385 1.00 45.31 216 LYS A N 1
ATOM 1652 C CA . LYS A 1 216 ? -16.526 -12.539 -17.801 1.00 45.31 216 LYS A CA 1
ATOM 1653 C C . LYS A 1 216 ? -15.044 -12.356 -17.438 1.00 45.31 216 LYS A C 1
ATOM 1655 O O . LYS A 1 216 ? -14.562 -13.127 -16.619 1.00 45.31 216 LYS A O 1
ATOM 1660 N N . LEU A 1 217 ? -14.322 -11.370 -17.987 1.00 46.81 217 LEU A N 1
ATOM 1661 C CA . LEU A 1 217 ? -12.900 -11.139 -17.659 1.00 46.81 217 LEU A CA 1
ATOM 1662 C C . LEU A 1 217 ? -12.713 -10.135 -16.508 1.00 46.81 217 LEU A C 1
ATOM 1664 O O . LEU A 1 217 ? -11.793 -10.285 -15.703 1.00 46.81 217 LEU A O 1
ATOM 1668 N N . GLY A 1 218 ? -13.616 -9.155 -16.380 1.00 47.44 218 GLY A N 1
ATOM 1669 C CA . GLY A 1 218 ? -13.570 -8.152 -15.306 1.00 47.44 218 GLY A CA 1
ATOM 1670 C C . GLY A 1 218 ? -13.681 -8.751 -13.897 1.00 47.44 218 GLY A C 1
ATOM 1671 O O . GLY A 1 218 ? -13.039 -8.274 -12.962 1.00 47.44 218 GLY A O 1
ATOM 1672 N N . SER A 1 219 ? -14.405 -9.867 -13.741 1.00 50.81 219 SER A N 1
ATOM 1673 C CA . SER A 1 219 ? -14.510 -10.588 -12.461 1.00 50.81 219 SER A CA 1
ATOM 1674 C C . SER A 1 219 ? -13.256 -11.412 -12.119 1.00 50.81 219 SER A C 1
ATOM 1676 O O . SER A 1 219 ? -12.934 -11.583 -10.936 1.00 50.81 219 SER A O 1
ATOM 1678 N N . VAL A 1 220 ? -12.523 -11.873 -13.142 1.00 48.84 220 VAL A N 1
ATOM 1679 C CA . VAL A 1 220 ? -11.295 -12.685 -13.036 1.00 48.84 220 VAL A CA 1
ATOM 1680 C C . VAL A 1 220 ? -10.094 -11.825 -12.624 1.00 48.84 220 VAL A C 1
ATOM 1682 O O . VAL A 1 220 ? -9.208 -12.289 -11.906 1.00 48.84 220 VAL A O 1
ATOM 1685 N N . LEU A 1 221 ? -10.097 -10.540 -12.986 1.00 63.09 221 LEU A N 1
ATOM 1686 C CA . LEU A 1 221 ? -9.005 -9.595 -12.719 1.00 63.09 221 LEU A CA 1
ATOM 1687 C C . LEU A 1 221 ? -9.287 -8.647 -11.543 1.00 63.09 221 LEU A C 1
ATOM 1689 O O . LEU A 1 221 ? -8.558 -7.672 -11.352 1.00 63.09 221 LEU A O 1
ATOM 1693 N N . GLY A 1 222 ? -10.314 -8.944 -10.734 1.00 77.38 222 GLY A N 1
ATOM 1694 C CA . GLY A 1 222 ? -10.696 -8.149 -9.567 1.00 77.38 222 GLY A CA 1
ATOM 1695 C C . GLY A 1 222 ? -9.489 -7.827 -8.684 1.00 77.38 222 GLY A C 1
ATOM 1696 O O . GLY A 1 222 ? -8.895 -8.728 -8.079 1.00 77.38 222 GLY A O 1
ATOM 1697 N N . MET A 1 223 ? -9.123 -6.544 -8.659 1.00 87.12 223 MET A N 1
ATOM 1698 C CA . MET A 1 223 ? -8.052 -6.011 -7.827 1.00 87.12 223 MET A CA 1
ATOM 1699 C C . MET A 1 223 ? -8.636 -5.606 -6.479 1.00 87.12 223 MET A C 1
ATOM 1701 O O . MET A 1 223 ? -9.714 -5.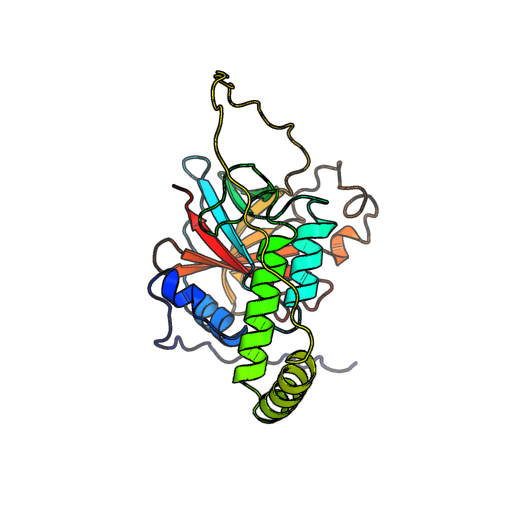014 -6.418 1.00 87.12 223 MET A O 1
ATOM 1705 N N . ARG A 1 224 ? -7.916 -5.926 -5.409 1.00 92.38 224 ARG A N 1
ATOM 1706 C CA . ARG A 1 224 ? -8.250 -5.550 -4.037 1.00 92.38 224 ARG A CA 1
ATOM 1707 C C . ARG A 1 224 ? -6.972 -5.135 -3.336 1.00 92.38 224 ARG A C 1
ATOM 1709 O O . ARG A 1 224 ? -6.012 -5.910 -3.337 1.00 92.38 224 ARG A O 1
ATOM 1716 N N . ASP A 1 225 ? -6.996 -3.965 -2.717 1.00 95.94 225 ASP A N 1
ATOM 1717 C CA . ASP A 1 225 ? -5.942 -3.552 -1.796 1.00 95.94 225 ASP A CA 1
ATOM 1718 C C . ASP A 1 225 ? -6.440 -3.729 -0.360 1.00 95.94 225 ASP A C 1
ATOM 1720 O O . ASP A 1 225 ? -7.591 -3.413 -0.061 1.00 95.94 225 ASP A O 1
ATOM 1724 N N . GLU A 1 226 ? -5.578 -4.225 0.526 1.00 97.56 226 GLU A N 1
ATOM 1725 C CA . GLU A 1 226 ? -5.847 -4.290 1.968 1.00 97.56 226 GLU A CA 1
ATOM 1726 C C . GLU A 1 226 ? -4.806 -3.450 2.711 1.00 97.56 226 GLU A C 1
ATOM 1728 O O . GLU A 1 226 ? -3.606 -3.714 2.611 1.00 97.56 226 GLU A O 1
ATOM 1733 N N . LEU A 1 227 ? -5.247 -2.412 3.420 1.00 98.19 227 LEU A N 1
ATOM 1734 C CA . LEU A 1 227 ? -4.384 -1.421 4.052 1.00 98.19 227 LEU A CA 1
ATOM 1735 C C . LEU A 1 227 ? -4.504 -1.471 5.571 1.00 98.19 227 LEU A C 1
ATOM 1737 O O . LEU A 1 227 ? -5.592 -1.648 6.125 1.00 98.19 227 LEU A O 1
ATOM 1741 N N . ARG A 1 228 ? -3.365 -1.264 6.226 1.00 98.00 228 ARG A N 1
ATOM 1742 C CA . ARG A 1 228 ? -3.253 -1.062 7.668 1.00 98.00 228 ARG A CA 1
ATOM 1743 C C . ARG A 1 228 ? -2.269 0.048 7.970 1.00 98.00 228 ARG A C 1
ATOM 1745 O O . ARG A 1 228 ? -1.295 0.227 7.240 1.00 98.00 228 ARG A O 1
ATOM 1752 N N . GLU A 1 229 ? -2.528 0.762 9.050 1.00 97.56 229 GLU A N 1
ATOM 1753 C CA . GLU A 1 229 ? -1.577 1.687 9.640 1.00 97.56 229 GLU A CA 1
ATOM 1754 C C . GLU A 1 229 ? -0.565 0.888 10.459 1.00 97.56 229 GLU A C 1
ATOM 1756 O O . GLU A 1 229 ? -0.930 0.161 11.387 1.00 97.56 229 GLU A O 1
ATOM 1761 N N . VAL A 1 230 ? 0.704 0.958 10.056 1.00 97.06 230 VAL A N 1
ATOM 1762 C CA . VAL A 1 230 ? 1.796 0.201 10.694 1.00 97.06 230 VAL A CA 1
ATOM 1763 C C . VAL A 1 230 ? 2.653 1.071 11.606 1.00 97.06 230 VAL A C 1
ATOM 1765 O O . VAL A 1 230 ? 3.342 0.532 12.459 1.00 97.06 230 VAL A O 1
ATOM 1768 N N . ALA A 1 231 ? 2.595 2.387 11.412 1.00 96.44 231 ALA A N 1
ATOM 1769 C CA . ALA A 1 231 ? 3.223 3.436 12.205 1.00 96.44 231 ALA A CA 1
ATOM 1770 C C . ALA A 1 231 ? 2.372 4.714 12.060 1.00 96.44 231 ALA A C 1
ATOM 1772 O O . ALA A 1 231 ? 1.646 4.808 11.066 1.00 96.44 231 ALA A O 1
ATOM 1773 N N . PRO A 1 232 ? 2.468 5.700 12.974 1.00 96.19 232 PRO A N 1
ATOM 1774 C CA . PRO A 1 232 ? 1.666 6.922 12.903 1.00 96.19 232 PRO A CA 1
ATOM 1775 C C . PRO A 1 232 ? 1.745 7.608 11.530 1.00 96.19 232 PRO A C 1
ATOM 1777 O O . PRO A 1 232 ? 2.818 8.021 11.089 1.00 96.19 232 PRO A O 1
ATOM 1780 N N . GLY A 1 233 ? 0.608 7.700 10.838 1.00 95.88 233 GLY A N 1
ATOM 1781 C CA . GLY A 1 233 ? 0.482 8.311 9.512 1.00 95.88 233 GLY A CA 1
ATOM 1782 C C . GLY A 1 233 ? 1.050 7.487 8.347 1.00 95.88 233 GLY A C 1
ATOM 1783 O O . GLY A 1 233 ? 1.087 7.983 7.216 1.00 95.88 233 GLY A O 1
ATOM 1784 N N . VAL A 1 234 ? 1.485 6.245 8.584 1.00 97.56 234 VAL A N 1
ATOM 1785 C CA . VAL A 1 234 ? 2.092 5.368 7.572 1.00 97.56 234 VAL A CA 1
ATOM 1786 C C . VAL A 1 234 ? 1.204 4.158 7.321 1.00 97.56 234 VAL A C 1
ATOM 1788 O O . VAL A 1 234 ? 1.133 3.220 8.122 1.00 97.56 234 VAL A O 1
ATOM 1791 N N . LEU A 1 235 ? 0.567 4.144 6.151 1.00 98.19 235 LEU A N 1
ATOM 1792 C CA . LEU A 1 235 ? -0.250 3.021 5.715 1.00 98.19 235 LEU A CA 1
ATOM 1793 C C . LEU A 1 235 ? 0.579 2.084 4.840 1.00 98.19 235 LEU A C 1
ATOM 1795 O O . LEU A 1 235 ? 1.172 2.503 3.847 1.00 98.19 235 LEU A O 1
ATOM 1799 N N . VAL A 1 236 ? 0.563 0.794 5.152 1.00 98.00 236 VAL A N 1
ATOM 1800 C CA . VAL A 1 236 ? 1.064 -0.249 4.252 1.00 98.00 236 VAL A CA 1
ATOM 1801 C C . VAL A 1 236 ? -0.126 -0.938 3.611 1.00 98.00 236 VAL A C 1
ATOM 1803 O O . VAL A 1 236 ? -1.072 -1.341 4.288 1.00 98.00 236 VAL A O 1
ATOM 1806 N N . GLY A 1 237 ? -0.074 -1.073 2.291 1.00 97.50 237 GLY A N 1
ATOM 1807 C CA . GLY A 1 237 ? -1.079 -1.756 1.497 1.00 97.50 237 GLY A CA 1
ATOM 1808 C C . GLY A 1 237 ? -0.547 -3.034 0.872 1.00 97.50 237 GLY A C 1
ATOM 1809 O O . GLY A 1 237 ? 0.590 -3.092 0.405 1.00 97.50 237 GLY A O 1
ATOM 1810 N N . LEU A 1 238 ? -1.393 -4.059 0.841 1.00 96.75 238 LEU A N 1
ATOM 1811 C CA . LEU A 1 238 ? -1.160 -5.310 0.132 1.00 96.75 238 LEU A CA 1
ATOM 1812 C C . LEU A 1 238 ? -2.115 -5.380 -1.062 1.00 96.75 238 LEU A C 1
ATOM 1814 O O . LEU A 1 238 ? -3.273 -5.772 -0.919 1.00 96.75 238 LEU A O 1
ATOM 1818 N N . GLY A 1 239 ? -1.635 -4.983 -2.241 1.00 94.00 239 GLY A N 1
ATOM 1819 C CA . GLY A 1 239 ? -2.423 -5.022 -3.473 1.00 94.00 239 GLY A CA 1
ATOM 1820 C C . GLY A 1 239 ? -2.439 -6.418 -4.076 1.00 94.00 239 GLY A C 1
ATOM 1821 O O . GLY A 1 239 ? -1.396 -7.055 -4.200 1.00 94.00 239 GLY A O 1
ATOM 1822 N N . SER A 1 240 ? -3.607 -6.934 -4.443 1.00 91.25 240 SER A N 1
ATOM 1823 C CA . SER A 1 240 ? -3.736 -8.297 -4.962 1.00 91.25 240 SER A CA 1
ATOM 1824 C C . SER A 1 240 ? -4.722 -8.405 -6.114 1.00 91.25 240 SER A C 1
ATOM 1826 O O . SER A 1 240 ? -5.731 -7.703 -6.156 1.00 91.25 240 SER A O 1
ATOM 1828 N N . PHE A 1 241 ? -4.441 -9.334 -7.029 1.00 86.50 241 PHE A N 1
ATOM 1829 C CA . PHE A 1 241 ? -5.359 -9.736 -8.087 1.00 86.50 241 PHE A CA 1
ATOM 1830 C C . PHE A 1 241 ? -5.903 -11.120 -7.780 1.00 86.50 241 PHE A C 1
ATOM 1832 O O . PHE A 1 241 ? -5.157 -12.020 -7.385 1.00 86.50 241 PHE A O 1
ATOM 1839 N N . ARG A 1 242 ? -7.198 -11.325 -8.024 1.00 82.19 242 ARG A N 1
ATOM 1840 C CA . ARG A 1 242 ? -7.795 -12.665 -7.941 1.00 82.19 242 ARG A CA 1
ATOM 1841 C C . ARG A 1 242 ? -7.045 -13.682 -8.811 1.00 82.19 242 ARG A C 1
ATOM 1843 O O . ARG A 1 242 ? -6.709 -14.752 -8.314 1.00 82.19 242 ARG A O 1
ATOM 1850 N N . ALA A 1 243 ? -6.698 -13.312 -10.044 1.00 79.31 243 ALA A N 1
ATOM 1851 C CA . ALA A 1 243 ? -5.999 -14.182 -10.991 1.00 79.31 243 ALA A CA 1
ATOM 1852 C C . ALA A 1 243 ? -4.581 -14.613 -10.563 1.00 79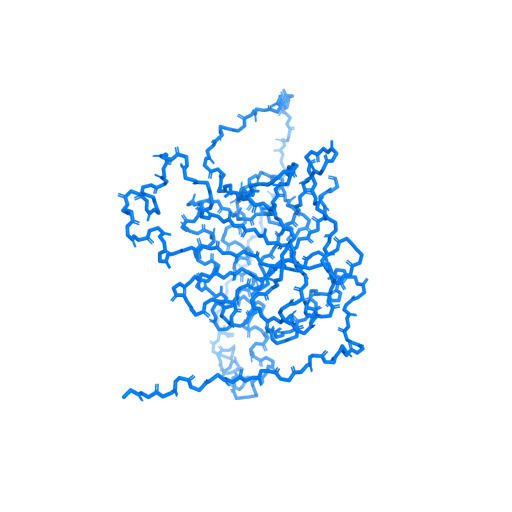.31 243 ALA A C 1
ATOM 1854 O O . ALA A 1 243 ? -4.100 -15.638 -11.031 1.00 79.31 243 ALA A O 1
ATOM 1855 N N . THR A 1 244 ? -3.897 -13.871 -9.682 1.00 78.56 244 THR A N 1
ATOM 1856 C CA . THR A 1 244 ? -2.490 -14.151 -9.327 1.00 78.56 244 THR A CA 1
ATOM 1857 C C . THR A 1 244 ? -2.326 -14.925 -8.017 1.00 78.56 244 THR A C 1
ATOM 1859 O O . THR A 1 244 ? -1.225 -14.984 -7.472 1.00 78.56 244 THR A O 1
ATOM 1862 N N . GLY A 1 245 ? -3.397 -15.530 -7.494 1.00 80.69 245 GLY A N 1
ATOM 1863 C CA . GLY A 1 245 ? -3.389 -16.206 -6.188 1.00 80.69 245 GLY A CA 1
ATOM 1864 C C . GLY A 1 245 ? -3.792 -15.299 -5.018 1.00 80.69 245 GLY A C 1
ATOM 1865 O O . GLY A 1 245 ? -3.581 -15.651 -3.855 1.00 80.69 245 GLY A O 1
ATOM 1866 N N . GLY A 1 246 ? -4.382 -14.134 -5.309 1.00 84.75 246 GLY A N 1
ATOM 1867 C CA . GLY A 1 246 ? -4.967 -13.239 -4.313 1.00 84.75 246 GLY A CA 1
ATOM 1868 C C . GLY A 1 246 ? -3.948 -12.665 -3.329 1.00 84.75 246 GLY A C 1
ATOM 1869 O O . GLY A 1 246 ? -2.787 -12.428 -3.663 1.00 84.75 246 GLY A O 1
ATOM 1870 N N . VAL A 1 247 ? -4.388 -12.425 -2.090 1.00 82.19 247 VAL A N 1
ATOM 1871 C CA . VAL A 1 247 ? -3.601 -11.720 -1.061 1.00 82.19 247 VAL A CA 1
ATOM 1872 C C . VAL A 1 247 ? -2.301 -12.443 -0.680 1.00 82.19 247 VAL A C 1
ATOM 1874 O O . VAL A 1 247 ? -1.326 -11.803 -0.290 1.00 82.19 247 VAL A O 1
ATOM 1877 N N . ARG A 1 248 ? -2.219 -13.768 -0.878 1.00 82.56 248 ARG A N 1
ATOM 1878 C CA . ARG A 1 248 ? -0.976 -14.540 -0.679 1.00 82.56 248 ARG A CA 1
ATOM 1879 C C . ARG A 1 248 ? 0.122 -14.081 -1.640 1.00 82.56 248 ARG A C 1
ATOM 1881 O O . ARG A 1 248 ? 1.299 -14.012 -1.279 1.00 82.56 248 ARG A O 1
ATOM 1888 N N . ASN A 1 249 ? -0.267 -13.662 -2.840 1.00 85.50 249 ASN A N 1
ATOM 1889 C CA . ASN A 1 249 ? 0.634 -13.148 -3.858 1.00 85.50 249 ASN A CA 1
ATOM 1890 C C . ASN A 1 249 ? 0.537 -11.628 -4.039 1.00 85.50 249 ASN A C 1
ATOM 1892 O O . ASN A 1 249 ? 0.680 -11.107 -5.141 1.00 85.50 249 ASN A O 1
ATOM 1896 N N . CYS A 1 250 ? 0.294 -10.914 -2.939 1.00 91.38 250 CYS A N 1
ATOM 1897 C CA . CYS A 1 250 ? 0.191 -9.464 -2.952 1.00 91.38 250 CYS A CA 1
ATOM 1898 C C . CYS A 1 250 ? 1.492 -8.753 -3.360 1.00 91.38 250 CYS A C 1
ATOM 1900 O O . CYS A 1 250 ? 2.601 -9.261 -3.140 1.00 91.38 250 CYS A O 1
ATOM 1902 N N . ALA A 1 251 ? 1.307 -7.554 -3.903 1.00 92.94 251 ALA A N 1
ATOM 1903 C CA . ALA A 1 251 ? 2.301 -6.538 -4.180 1.00 92.94 251 ALA A CA 1
ATOM 1904 C C . ALA A 1 251 ? 2.227 -5.467 -3.081 1.00 92.94 251 ALA A C 1
ATOM 1906 O O . ALA A 1 251 ? 1.209 -4.774 -2.976 1.00 92.94 251 ALA A O 1
ATOM 1907 N N . PRO A 1 252 ? 3.256 -5.346 -2.231 1.00 95.88 252 PRO A N 1
ATOM 1908 C CA . PRO A 1 252 ? 3.232 -4.364 -1.167 1.00 95.88 252 PRO A CA 1
ATOM 1909 C C . PRO A 1 252 ? 3.474 -2.946 -1.696 1.00 95.88 252 PRO A C 1
ATOM 1911 O O . PRO A 1 252 ? 4.249 -2.721 -2.627 1.00 95.88 252 PRO A O 1
ATOM 1914 N N . PHE A 1 253 ? 2.841 -1.973 -1.059 1.00 97.06 253 PHE A N 1
ATOM 1915 C CA . PHE A 1 253 ? 3.058 -0.549 -1.286 1.00 97.06 253 PHE A CA 1
ATOM 1916 C C . PHE A 1 253 ? 2.900 0.218 0.027 1.00 97.06 253 PHE A C 1
ATOM 1918 O O . PHE A 1 253 ? 2.343 -0.299 0.994 1.00 97.06 253 PHE A O 1
ATOM 1925 N N . VAL A 1 254 ? 3.394 1.449 0.059 1.00 97.75 254 VAL A N 1
ATOM 1926 C CA . VAL A 1 254 ? 3.251 2.361 1.198 1.00 97.75 254 VAL A CA 1
ATOM 1927 C C . VAL A 1 254 ? 2.491 3.608 0.760 1.00 97.75 254 VAL A C 1
ATOM 1929 O O . VAL A 1 254 ? 2.633 4.035 -0.389 1.00 97.75 254 VAL A O 1
ATOM 1932 N N . LEU A 1 255 ? 1.677 4.162 1.657 1.00 98.12 255 LEU A N 1
ATOM 1933 C CA . LEU A 1 255 ? 1.041 5.467 1.532 1.00 98.12 255 LEU A CA 1
ATOM 1934 C C . LEU A 1 255 ? 1.346 6.317 2.764 1.00 98.12 255 LEU A C 1
ATOM 1936 O O . LEU A 1 255 ? 1.299 5.830 3.893 1.00 98.12 255 LEU A O 1
ATOM 1940 N N . VAL A 1 256 ? 1.579 7.600 2.532 1.00 97.12 256 VAL A N 1
ATOM 1941 C CA . VAL A 1 256 ? 1.694 8.639 3.560 1.00 97.12 256 VAL A CA 1
ATOM 1942 C C . VAL A 1 256 ? 0.870 9.839 3.129 1.00 97.12 256 VAL A C 1
ATOM 1944 O O . VAL A 1 256 ? 0.723 10.084 1.928 1.00 97.12 256 VAL A O 1
ATOM 1947 N N . ARG A 1 257 ? 0.291 10.562 4.086 1.00 94.94 257 ARG A N 1
ATOM 1948 C CA . ARG A 1 257 ? -0.496 11.757 3.775 1.00 94.94 257 ARG A CA 1
ATOM 1949 C C . ARG A 1 257 ? 0.398 12.772 3.055 1.00 94.94 257 ARG A C 1
ATOM 1951 O O . ARG A 1 257 ? 1.549 12.968 3.446 1.00 94.94 257 ARG A O 1
ATOM 1958 N N . ALA A 1 258 ? -0.107 13.336 1.963 1.00 89.56 258 ALA A N 1
ATOM 1959 C CA . ALA A 1 258 ? 0.553 14.440 1.284 1.00 89.56 258 ALA A CA 1
ATOM 1960 C C . ALA A 1 258 ? 0.394 15.704 2.137 1.00 89.56 258 ALA A C 1
ATOM 1962 O O . ALA A 1 258 ? -0.667 15.908 2.734 1.00 89.56 258 ALA A O 1
ATOM 1963 N N . GLU A 1 259 ? 1.462 16.491 2.213 1.00 80.06 259 GLU A N 1
ATOM 1964 C CA . GLU A 1 259 ? 1.490 17.795 2.887 1.00 80.06 259 GLU A CA 1
ATOM 1965 C C . GLU A 1 259 ? 0.827 18.879 2.028 1.00 80.06 259 GLU A C 1
ATOM 1967 O O . GLU A 1 259 ? 0.899 18.774 0.778 1.00 80.06 259 GLU A O 1
#

Secondary structure (DSSP, 8-state):
--------PPPPPPPS----SHHHHHH--SHHHHHHHHHHSBPPP-TTSSS-EEEEEEE---STTHHHHHHIIIIISSTT--EEEEEEETTEEEEEE--SS--TT---SSTTTHHHHHHHHHHHHHHHHH-HHHHHHHHHHHHHHTT-------------------------------EEEEEEEE-TTTSSEEEEEESSS---S---TTTTSSTTTTTTT-EEEEEEEEETTEEEEEEEEGGGTGGGG-EEEEEEE--

pLDDT: mean 73.93, std 20.76, range [33.78, 98.19]

Sequence (259 aa):
MGDGGYIVSSAFTPTDTSPRCLEEVMTLRTKADVVRAWRNGAAPELPGQAQAEVYDGMLLHRGVLAPASSFITHRLFAPFRRWRGKVFFTSGGCNRFGGNVPNRFGITSSAGGELERVLNQQLREQRALSDPLLRQSMAGELQQRGGQSTAVATSDSVRRQQAGESGALEAEPELRRRSFTARIEPSRLDGRPALILDYGAQGDGKGDFWWGSVPKLGSVLGMRDELREVAPGVLVGLGSFRATGGVRNCAPFVLVRAE

Radius of gyration: 21.88 Å; chains: 1; bounding box: 63×71×42 Å